Protein AF-A0A5M8S9K4-F1 (afdb_monomer)

pLDDT: mean 87.61, std 13.0, range [42.34, 98.75]

Radius of gyration: 18.62 Å; Cα contacts (8 Å, |Δi|>4): 408; chains: 1; bounding box: 46×45×52 Å

Secondary structure (DSSP, 8-state):
---HHHHHHHHHHHHTT--EEEPPP-SS---SEEEE-SS-EEEEEEEEE---TTTT--S-TT-TT--TT-PPTTHHHHHHHHHHHHHHHHHHHTT--EEEEEEESSSTTT--TTTSHHHHHHHHH--EE--B-TTT--BPPPEE-TT---BTTBSTT-SEEEEEEEETTEEEEEEEE-TT-SS---GGGS-TTEEEE------------

Structure (mmCIF, N/CA/C/O backbone):
data_AF-A0A5M8S9K4-F1
#
_entry.id   AF-A0A5M8S9K4-F1
#
loop_
_atom_site.group_PDB
_atom_site.id
_atom_site.type_symbol
_atom_site.label_atom_id
_atom_site.label_alt_id
_atom_site.label_comp_id
_atom_site.label_asym_id
_atom_site.label_entity_id
_atom_site.label_seq_id
_atom_site.pdbx_PDB_ins_code
_atom_site.Cartn_x
_atom_site.Cartn_y
_atom_site.Cartn_z
_atom_site.occupancy
_atom_site.B_iso_or_equiv
_atom_site.auth_seq_id
_atom_site.auth_comp_id
_atom_site.auth_asym_id
_atom_site.auth_atom_id
_atom_site.pdbx_PDB_model_num
ATOM 1 N N . MET A 1 1 ? -3.367 16.467 14.369 1.00 70.56 1 MET A N 1
ATOM 2 C CA . MET A 1 1 ? -3.915 16.947 13.083 1.00 70.56 1 MET A CA 1
ATOM 3 C C . MET A 1 1 ? -3.730 15.805 12.108 1.00 70.56 1 MET A C 1
ATOM 5 O O . MET A 1 1 ? -2.614 15.308 12.053 1.00 70.56 1 MET A O 1
ATOM 9 N N . ASN A 1 2 ? -4.797 15.345 11.453 1.00 85.19 2 ASN A N 1
ATOM 10 C CA . ASN A 1 2 ? -4.702 14.242 10.497 1.00 85.19 2 ASN A CA 1
ATOM 11 C C . ASN A 1 2 ? -4.018 14.726 9.207 1.00 85.19 2 ASN A C 1
ATOM 13 O O . ASN A 1 2 ? -4.161 15.888 8.816 1.00 85.19 2 ASN A O 1
ATOM 17 N N . THR A 1 3 ? -3.252 13.845 8.574 1.00 93.19 3 THR A N 1
ATOM 18 C CA . THR A 1 3 ? -2.728 14.029 7.216 1.00 93.19 3 THR A CA 1
ATOM 19 C C . THR A 1 3 ? -3.865 13.966 6.192 1.00 93.19 3 THR A C 1
ATOM 21 O O . THR A 1 3 ? -4.982 13.546 6.506 1.00 93.19 3 THR A O 1
ATOM 24 N N . LYS A 1 4 ? -3.603 14.370 4.942 1.00 93.12 4 LYS A N 1
ATOM 25 C CA . LYS A 1 4 ? -4.625 14.342 3.885 1.00 93.12 4 LYS A CA 1
ATOM 26 C C . LYS A 1 4 ? -5.081 12.908 3.606 1.00 93.12 4 LYS A C 1
ATOM 28 O O . LYS A 1 4 ? -6.272 12.667 3.443 1.00 93.12 4 LYS A O 1
ATOM 33 N N . SER A 1 5 ? -4.144 11.965 3.576 1.00 95.19 5 SER A N 1
ATOM 34 C CA . SER A 1 5 ? -4.422 10.543 3.376 1.00 95.19 5 SER A CA 1
ATOM 35 C C . SER A 1 5 ? -5.271 9.946 4.493 1.00 95.19 5 SER A C 1
ATOM 37 O O . SER A 1 5 ? -6.201 9.203 4.199 1.00 95.19 5 SER A O 1
ATOM 39 N N . GLU A 1 6 ? -5.002 10.313 5.748 1.00 97.31 6 GLU A N 1
ATOM 40 C CA . GLU A 1 6 ? -5.815 9.913 6.899 1.00 97.31 6 GLU A CA 1
ATOM 41 C C . GLU A 1 6 ? -7.249 10.418 6.757 1.00 97.31 6 GLU A C 1
ATOM 43 O O . GLU A 1 6 ? -8.171 9.609 6.780 1.00 97.31 6 GLU A O 1
ATOM 48 N N . SER A 1 7 ? -7.448 11.717 6.510 1.00 96.50 7 SER A N 1
ATOM 49 C CA . SER A 1 7 ? -8.794 12.275 6.326 1.00 96.50 7 SER A CA 1
ATOM 50 C C . SER A 1 7 ? -9.542 11.637 5.153 1.00 96.50 7 SER A C 1
ATOM 52 O O . SER A 1 7 ? -10.686 11.227 5.311 1.00 96.50 7 SER A O 1
ATOM 54 N N . LEU A 1 8 ? -8.891 11.470 3.996 1.00 96.38 8 LEU A N 1
ATOM 55 C CA . LEU A 1 8 ? -9.509 10.824 2.832 1.00 96.38 8 LEU A CA 1
ATOM 56 C C . LEU A 1 8 ? -9.907 9.372 3.105 1.00 96.38 8 LEU A C 1
ATOM 58 O O . LEU A 1 8 ? -10.926 8.901 2.598 1.00 96.38 8 LEU A O 1
ATOM 62 N N . PHE A 1 9 ? -9.095 8.644 3.869 1.00 98.00 9 PHE A N 1
ATOM 63 C CA . PHE A 1 9 ? -9.395 7.262 4.209 1.00 98.00 9 PHE A CA 1
ATOM 64 C C . PHE A 1 9 ? -10.522 7.163 5.237 1.00 98.00 9 PHE A C 1
ATOM 66 O O . PHE A 1 9 ? -11.415 6.339 5.060 1.00 98.00 9 PHE A O 1
ATOM 73 N N . GLU A 1 10 ? -10.530 8.019 6.260 1.00 98.12 10 GLU A N 1
ATOM 74 C CA . GLU A 1 10 ? -11.633 8.125 7.223 1.00 98.12 10 GLU A CA 1
ATOM 75 C C . GLU A 1 10 ? -12.959 8.432 6.509 1.00 98.12 10 GLU A C 1
ATOM 77 O O . GLU A 1 10 ? -13.950 7.736 6.736 1.00 98.12 10 GLU A O 1
ATOM 82 N N . ASP A 1 11 ? -12.961 9.395 5.581 1.00 97.44 11 ASP A N 1
ATOM 83 C CA . ASP A 1 11 ? -14.135 9.752 4.777 1.00 97.44 11 ASP A CA 1
ATOM 84 C C . ASP A 1 11 ? -14.603 8.584 3.897 1.00 97.44 11 ASP A C 1
ATOM 86 O O . ASP A 1 11 ? -15.799 8.292 3.831 1.00 97.44 11 ASP A O 1
ATOM 90 N N . PHE A 1 12 ? -13.671 7.870 3.257 1.00 97.94 12 PHE A N 1
ATOM 91 C CA . PHE A 1 12 ? -13.974 6.666 2.479 1.00 97.94 12 PHE A CA 1
ATOM 92 C C . PHE A 1 12 ? -14.630 5.584 3.346 1.00 97.94 12 PHE A C 1
ATOM 94 O O . PHE A 1 12 ? -15.668 5.031 2.979 1.00 97.94 12 PHE A O 1
ATOM 101 N N . LEU A 1 13 ? -14.060 5.286 4.514 1.00 98.00 13 LEU A N 1
ATOM 102 C CA . LEU A 1 13 ? -14.602 4.279 5.425 1.00 98.00 13 LEU A CA 1
ATOM 103 C C . LEU A 1 13 ? -15.992 4.679 5.937 1.00 98.00 13 LEU A C 1
ATOM 105 O O . LEU A 1 13 ? -16.909 3.855 5.923 1.00 98.00 13 LEU A O 1
ATOM 109 N N . ALA A 1 14 ? -16.169 5.946 6.322 1.00 97.44 14 ALA A N 1
ATOM 110 C CA . ALA A 1 14 ? -17.442 6.485 6.786 1.00 97.44 14 ALA A CA 1
ATOM 111 C C . ALA A 1 14 ? -18.523 6.426 5.695 1.00 97.44 14 ALA A C 1
ATOM 113 O O . ALA A 1 14 ? -19.625 5.940 5.951 1.00 97.44 14 ALA A O 1
ATOM 114 N N . ALA A 1 15 ? -18.201 6.831 4.462 1.00 96.94 15 ALA A N 1
ATOM 115 C CA . ALA A 1 15 ? -19.118 6.777 3.321 1.00 96.94 15 ALA A CA 1
ATOM 116 C C . ALA A 1 15 ? -19.588 5.348 2.994 1.00 96.94 15 ALA A C 1
ATOM 118 O O . ALA A 1 15 ? -20.684 5.152 2.465 1.00 96.94 15 ALA A O 1
ATOM 119 N N . HIS A 1 16 ? -18.782 4.342 3.338 1.00 96.44 16 HIS A N 1
ATOM 120 C CA . HIS A 1 16 ? -19.093 2.927 3.147 1.00 96.44 16 HIS A CA 1
ATOM 121 C C . HIS A 1 16 ? -19.576 2.211 4.419 1.00 96.44 16 HIS A C 1
ATOM 123 O O . HIS A 1 16 ? -19.764 0.995 4.390 1.00 96.44 16 HIS A O 1
ATOM 129 N N . ASN A 1 17 ? -19.848 2.946 5.505 1.00 96.44 17 ASN A N 1
ATOM 130 C CA . ASN A 1 17 ? -20.303 2.417 6.797 1.00 96.44 17 ASN A CA 1
ATOM 131 C C . ASN A 1 17 ? -19.374 1.337 7.380 1.00 96.44 17 ASN A C 1
ATOM 133 O O . ASN A 1 17 ? -19.838 0.361 7.971 1.00 96.44 17 ASN A O 1
ATOM 137 N N . LEU A 1 18 ? -18.064 1.495 7.196 1.00 96.88 18 LEU A N 1
ATOM 138 C CA . LEU A 1 18 ? -17.063 0.592 7.750 1.00 96.88 18 LEU A CA 1
ATOM 139 C C . LEU A 1 18 ? -16.614 1.106 9.121 1.00 96.88 18 LEU A C 1
ATOM 141 O O . LEU A 1 18 ? -16.065 2.204 9.187 1.00 96.88 18 LEU A O 1
ATOM 145 N N . PRO A 1 19 ? -16.824 0.352 10.216 1.00 97.62 19 PRO A N 1
ATOM 146 C CA . PRO A 1 19 ? -16.341 0.757 11.529 1.00 97.62 19 PRO A CA 1
ATOM 147 C C . PRO A 1 19 ? -14.813 0.776 11.563 1.00 97.62 19 PRO A C 1
ATOM 149 O O . PRO A 1 19 ? -14.159 -0.166 11.108 1.00 97.62 19 PRO A O 1
ATOM 152 N N . PHE A 1 20 ? -14.245 1.832 12.136 1.00 97.94 20 PHE A N 1
ATOM 153 C CA . PHE A 1 20 ? -12.806 1.957 12.307 1.00 97.94 20 PHE A CA 1
ATOM 154 C C . PHE A 1 20 ? -12.450 2.662 13.610 1.00 97.94 20 PHE A C 1
ATOM 156 O O . PHE A 1 20 ? -13.218 3.464 14.140 1.00 97.94 20 PHE A O 1
ATOM 163 N N . GLU A 1 21 ? -11.256 2.367 14.106 1.00 97.38 21 GLU A N 1
ATOM 164 C CA . GLU A 1 21 ? -10.636 3.042 15.238 1.00 97.38 21 GLU A CA 1
ATOM 165 C C . GLU A 1 21 ? -9.215 3.473 14.870 1.00 97.38 21 GLU A C 1
ATOM 167 O O . GLU A 1 21 ? -8.478 2.740 14.203 1.00 97.38 21 GLU A O 1
ATOM 172 N N . LYS A 1 22 ? -8.825 4.672 15.311 1.00 96.81 22 LYS A N 1
ATOM 173 C CA . LYS A 1 22 ? -7.429 5.108 15.255 1.00 96.81 22 LYS A CA 1
ATOM 174 C C . LYS A 1 22 ? -6.656 4.373 16.344 1.00 96.81 22 LYS A C 1
ATOM 176 O O . LYS A 1 22 ? -7.072 4.361 17.503 1.00 96.81 22 LYS A O 1
ATOM 181 N N . ILE A 1 23 ? -5.547 3.744 15.984 1.00 95.69 23 ILE A N 1
ATOM 182 C CA . ILE A 1 23 ? -4.703 3.030 16.940 1.00 95.69 23 ILE A CA 1
ATOM 183 C C . ILE A 1 23 ? -3.862 4.068 17.682 1.00 95.69 23 ILE A C 1
ATOM 185 O O . ILE A 1 23 ? -3.185 4.892 17.072 1.00 95.69 23 ILE A O 1
ATOM 189 N N . CYS A 1 24 ? -3.908 4.034 19.014 1.00 89.88 24 CYS A N 1
ATOM 190 C CA . CYS A 1 24 ? -3.160 4.979 19.833 1.00 89.88 24 CYS A CA 1
ATOM 191 C C . CYS A 1 24 ? -1.652 4.867 19.585 1.00 89.88 24 CYS A C 1
ATOM 193 O O . CYS A 1 24 ? -1.077 3.774 19.630 1.00 89.88 24 CYS A O 1
ATOM 195 N N . GLU A 1 25 ? -1.018 6.021 19.394 1.00 85.94 25 GLU A N 1
ATOM 196 C CA . GLU A 1 25 ? 0.433 6.130 19.344 1.00 85.94 25 GLU A CA 1
ATOM 197 C C . GLU A 1 25 ? 1.060 5.704 20.679 1.00 85.94 25 GLU A C 1
ATOM 199 O O . GLU A 1 25 ? 0.490 5.878 21.758 1.00 85.94 25 GLU A O 1
ATOM 204 N N . ASP A 1 26 ? 2.255 5.128 20.598 1.00 87.44 26 ASP A N 1
ATOM 205 C CA . ASP A 1 26 ? 3.007 4.617 21.739 1.00 87.44 26 ASP A CA 1
ATOM 206 C C . ASP A 1 26 ? 4.512 4.774 21.454 1.00 87.44 26 ASP A C 1
ATOM 208 O O . ASP A 1 26 ? 4.941 5.081 20.343 1.00 87.44 26 ASP A O 1
ATOM 212 N N . SER A 1 27 ? 5.336 4.497 22.455 1.00 87.31 27 SER A N 1
ATOM 213 C CA . SER A 1 27 ? 6.798 4.405 22.411 1.00 87.31 27 SER A CA 1
ATOM 214 C C . SER A 1 27 ? 7.364 3.479 21.324 1.00 87.31 27 SER A C 1
ATOM 216 O O . SER A 1 27 ? 8.555 3.539 21.013 1.00 87.31 27 SER A O 1
ATOM 218 N N . THR A 1 28 ? 6.540 2.609 20.738 1.00 90.12 28 THR A N 1
ATOM 219 C CA . THR A 1 28 ? 6.933 1.709 19.650 1.00 90.12 28 THR A CA 1
ATOM 220 C C . THR A 1 28 ? 6.070 1.966 18.417 1.00 90.12 28 THR A C 1
ATOM 222 O O . THR A 1 28 ? 4.897 2.284 18.581 1.00 90.12 28 THR A O 1
ATOM 225 N N . PRO A 1 29 ? 6.599 1.791 17.187 1.00 93.44 29 PRO A N 1
ATOM 226 C CA . PRO A 1 29 ? 5.852 2.094 15.967 1.00 93.44 29 PRO A CA 1
ATOM 227 C C . PRO A 1 29 ? 4.493 1.385 15.925 1.00 93.44 29 PRO A C 1
ATOM 229 O O . PRO A 1 29 ? 4.408 0.175 16.176 1.00 93.44 29 PRO A O 1
ATOM 232 N N . ARG A 1 30 ? 3.440 2.146 15.624 1.00 95.50 30 ARG A N 1
ATOM 233 C CA . ARG A 1 30 ? 2.060 1.672 15.509 1.00 95.50 30 ARG A CA 1
ATOM 234 C C . ARG A 1 30 ? 1.499 2.033 14.135 1.00 95.50 30 ARG A C 1
ATOM 236 O O . ARG A 1 30 ? 1.896 3.067 13.610 1.00 95.50 30 ARG A O 1
ATOM 243 N N . PRO A 1 31 ? 0.645 1.167 13.568 1.00 96.94 31 PRO A N 1
ATOM 244 C CA . PRO A 1 31 ? -0.157 1.512 12.412 1.00 96.94 31 PRO A CA 1
ATOM 245 C C . PRO A 1 31 ? -1.224 2.542 12.770 1.00 96.94 31 PRO A C 1
ATOM 247 O O . PRO A 1 31 ? -1.544 2.686 13.945 1.00 96.94 31 PRO A O 1
ATOM 250 N N . ASP A 1 32 ? -1.785 3.215 11.771 1.00 97.75 32 ASP A N 1
ATOM 251 C CA . ASP A 1 32 ? -2.711 4.327 11.996 1.00 97.75 32 ASP A CA 1
ATOM 252 C C . ASP A 1 32 ? -4.124 3.859 12.379 1.00 97.75 32 ASP A C 1
ATOM 254 O O . ASP A 1 32 ? -4.719 4.392 13.315 1.00 97.75 32 ASP A O 1
ATOM 258 N N . TYR A 1 33 ? -4.667 2.835 11.707 1.00 98.31 33 TYR A N 1
ATOM 259 C CA . TYR A 1 33 ? -6.065 2.422 11.897 1.00 98.31 33 TYR A CA 1
ATOM 260 C C . TYR A 1 33 ? -6.253 0.917 12.026 1.00 98.31 33 TYR A C 1
ATOM 262 O O . TYR A 1 33 ? -5.553 0.114 11.406 1.00 98.31 33 TYR A O 1
ATOM 270 N N . ARG A 1 34 ? -7.291 0.538 12.769 1.00 98.06 34 ARG A N 1
ATOM 271 C CA . ARG A 1 34 ? -7.935 -0.773 12.695 1.00 98.06 34 ARG A CA 1
ATOM 272 C C . ARG A 1 34 ? -9.330 -0.589 12.108 1.00 98.06 34 ARG A C 1
ATOM 274 O O . ARG A 1 34 ? -10.093 0.249 12.572 1.00 98.06 34 ARG A O 1
ATOM 281 N N . VAL A 1 35 ? -9.658 -1.386 11.099 1.00 98.00 35 VAL A N 1
ATOM 282 C CA . VAL A 1 35 ? -10.958 -1.396 10.423 1.00 98.00 35 VAL A CA 1
ATOM 283 C C . VAL A 1 35 ? -11.617 -2.746 10.659 1.00 98.00 35 VAL A C 1
ATOM 285 O O . VAL A 1 35 ? -11.026 -3.795 10.379 1.00 98.00 35 VAL A O 1
ATOM 288 N N . SER A 1 36 ? -12.846 -2.723 11.157 1.00 96.19 36 SER A N 1
ATOM 289 C CA . SER A 1 36 ? -13.642 -3.921 11.390 1.00 96.19 36 SER A CA 1
ATOM 290 C C . SER A 1 36 ? -14.465 -4.249 10.147 1.00 96.19 36 SER A C 1
ATOM 292 O O . SER A 1 36 ? -15.190 -3.417 9.607 1.00 96.19 36 SER A O 1
ATOM 294 N N . LEU A 1 37 ? -14.364 -5.495 9.703 1.00 91.38 37 LEU A N 1
ATOM 295 C CA . LEU A 1 37 ? -15.238 -6.112 8.712 1.00 91.38 37 LEU A CA 1
ATOM 296 C C . LEU A 1 37 ? -16.224 -7.039 9.439 1.00 91.38 37 LEU A C 1
ATOM 298 O O . LEU A 1 37 ? -16.050 -7.336 10.619 1.00 91.38 37 LEU A O 1
ATOM 302 N N . SER A 1 38 ? -17.249 -7.543 8.748 1.00 81.88 38 SER A N 1
ATOM 303 C CA . SER A 1 38 ? -18.325 -8.335 9.376 1.00 81.88 38 SER A CA 1
ATOM 304 C C . SER A 1 38 ? -17.846 -9.552 10.186 1.00 81.88 38 SER A C 1
ATOM 306 O O . SER A 1 38 ? -18.520 -9.953 11.130 1.00 81.88 38 SER A O 1
ATOM 308 N N . SER A 1 39 ? -16.703 -10.144 9.830 1.00 83.94 39 SER A N 1
ATOM 309 C CA . SER A 1 39 ? -16.152 -11.344 10.484 1.00 83.94 39 SER A CA 1
ATOM 310 C C . SER A 1 39 ? -14.629 -11.328 10.640 1.00 83.94 39 SER A C 1
ATOM 312 O O . SER A 1 39 ? -14.027 -12.357 10.947 1.00 83.94 39 SER A O 1
ATOM 314 N N . SER A 1 40 ? -13.985 -10.185 10.409 1.00 92.12 40 SER A N 1
ATOM 315 C CA . SER A 1 40 ? -12.530 -10.049 10.504 1.00 92.12 40 SER A CA 1
ATOM 316 C C . SER A 1 40 ? -12.132 -8.600 10.733 1.00 92.12 40 SER A C 1
ATOM 318 O O . SER A 1 40 ? -12.946 -7.696 10.595 1.00 92.12 40 SER A O 1
ATOM 320 N N . GLU A 1 41 ? -10.855 -8.363 10.990 1.00 96.19 41 GLU A N 1
ATOM 321 C CA . GLU A 1 41 ? -10.294 -7.019 11.103 1.00 96.19 41 GLU A CA 1
ATOM 322 C C . GLU A 1 41 ? -9.134 -6.860 10.127 1.00 96.19 41 GLU A C 1
ATOM 324 O O . GLU A 1 41 ? -8.482 -7.839 9.756 1.00 96.19 41 GLU A O 1
ATOM 329 N N . ILE A 1 42 ? -8.876 -5.624 9.712 1.00 97.94 42 ILE A N 1
ATOM 330 C CA . ILE A 1 42 ? -7.696 -5.259 8.933 1.00 97.94 42 ILE A CA 1
ATOM 331 C C . ILE A 1 42 ? -7.066 -4.029 9.573 1.00 97.94 42 ILE A C 1
ATOM 333 O O . ILE A 1 42 ? -7.746 -3.062 9.907 1.00 97.94 42 ILE A O 1
ATOM 337 N N . ILE A 1 43 ? -5.751 -4.066 9.732 1.00 98.19 43 ILE A N 1
ATOM 338 C CA . ILE A 1 43 ? -4.952 -2.941 10.199 1.00 98.19 43 ILE A CA 1
ATOM 339 C C . ILE A 1 43 ? -4.376 -2.201 8.994 1.00 98.19 43 ILE A C 1
ATOM 341 O O . ILE A 1 43 ? -3.866 -2.826 8.063 1.00 98.19 43 ILE A O 1
ATOM 345 N N . PHE A 1 44 ? -4.421 -0.875 9.029 1.00 98.56 44 PHE A N 1
ATOM 346 C CA . PHE A 1 44 ? -3.951 -0.001 7.965 1.00 98.56 44 PHE A CA 1
ATOM 347 C C . PHE A 1 44 ? -2.878 0.962 8.477 1.00 98.56 44 PHE A C 1
ATOM 349 O O . PHE A 1 44 ? -3.067 1.644 9.479 1.00 98.56 44 PHE A O 1
ATOM 356 N N . GLU A 1 45 ? -1.759 1.016 7.761 1.00 98.50 45 GLU A N 1
ATOM 357 C CA . GLU A 1 45 ? -0.745 2.073 7.852 1.00 98.50 45 GLU A CA 1
ATOM 358 C C . GLU A 1 45 ? -0.865 2.949 6.608 1.00 98.50 45 GLU A C 1
ATOM 360 O O . GLU A 1 45 ? -0.866 2.423 5.492 1.00 98.5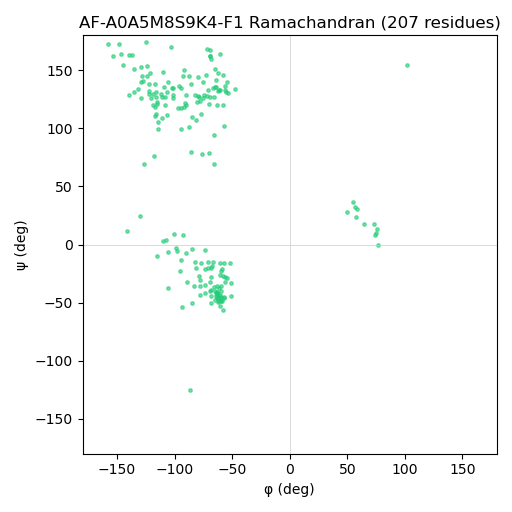0 45 GLU A O 1
ATOM 365 N N . LEU A 1 46 ? -0.909 4.265 6.773 1.00 98.12 46 LEU A N 1
ATOM 366 C CA . LEU A 1 46 ? -0.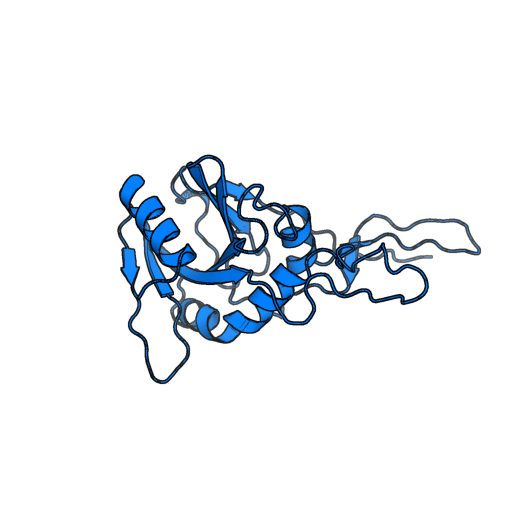999 5.224 5.686 1.00 98.12 46 LEU A CA 1
ATOM 367 C C . LEU A 1 46 ? 0.344 5.922 5.467 1.00 98.12 46 LEU A C 1
ATOM 369 O O . LEU A 1 46 ? 1.100 6.276 6.383 1.00 98.12 46 LEU A O 1
ATOM 373 N N . LYS A 1 47 ? 0.678 6.115 4.193 1.00 96.31 47 LYS A N 1
ATOM 374 C CA . LYS A 1 47 ? 1.856 6.865 3.764 1.00 96.31 47 LYS A CA 1
ATOM 375 C C . LYS A 1 47 ? 1.520 7.733 2.566 1.00 96.31 47 LYS A C 1
ATOM 377 O O . LYS A 1 47 ? 1.072 7.248 1.535 1.00 96.31 47 LYS A O 1
ATOM 382 N N . GLU A 1 48 ? 1.846 9.009 2.658 1.00 94.31 48 GLU A N 1
ATOM 383 C CA . GLU A 1 48 ? 1.754 9.920 1.520 1.00 94.31 48 GLU A CA 1
ATOM 384 C C . GLU A 1 48 ? 3.043 9.884 0.709 1.00 94.31 48 GLU A C 1
ATOM 386 O O . GLU A 1 48 ? 4.127 9.749 1.276 1.00 94.31 48 GLU A O 1
ATOM 391 N N . LEU A 1 49 ? 2.959 10.023 -0.609 1.00 90.38 49 LEU A N 1
ATOM 392 C CA . LEU A 1 49 ? 4.077 10.494 -1.411 1.00 90.38 49 LEU A CA 1
ATOM 393 C C . LEU A 1 49 ? 4.092 12.014 -1.346 1.00 90.38 49 LEU A C 1
ATOM 395 O O . LEU A 1 49 ? 3.081 12.645 -1.620 1.00 90.38 49 LEU A O 1
ATOM 399 N N . SER A 1 50 ? 5.240 12.579 -1.008 1.00 83.25 50 SER A N 1
ATOM 400 C CA . SER A 1 50 ? 5.487 14.016 -0.965 1.00 83.25 50 SER A CA 1
ATOM 401 C C . SER A 1 50 ? 6.752 14.312 -1.754 1.00 83.25 50 SER A C 1
ATOM 403 O O . SER A 1 50 ? 7.627 13.441 -1.849 1.00 83.25 50 SER A O 1
ATOM 405 N N . GLU A 1 51 ? 6.853 15.523 -2.298 1.00 76.19 51 GLU A N 1
ATOM 406 C CA . GLU A 1 51 ? 8.093 15.982 -2.916 1.00 76.19 51 GLU A CA 1
ATOM 407 C C . GLU A 1 51 ? 9.245 15.844 -1.911 1.00 76.19 51 GLU A C 1
ATOM 409 O O . GLU A 1 51 ? 9.080 16.064 -0.706 1.00 76.19 51 GLU A O 1
ATOM 414 N N . ASP A 1 52 ? 10.398 15.408 -2.407 1.00 69.06 52 ASP A N 1
ATOM 415 C CA . ASP A 1 52 ? 11.646 15.365 -1.657 1.00 69.06 52 ASP A CA 1
ATOM 416 C C . ASP A 1 52 ? 12.723 16.137 -2.427 1.00 69.06 52 ASP A C 1
ATOM 418 O O . ASP A 1 52 ? 12.505 16.578 -3.556 1.00 69.06 52 ASP A O 1
ATOM 422 N N . GLU A 1 53 ? 13.901 16.294 -1.825 1.00 61.47 53 GLU A N 1
ATOM 423 C CA . GLU A 1 53 ? 15.030 17.027 -2.416 1.00 61.47 53 GLU A CA 1
ATOM 424 C C . GLU A 1 53 ? 15.473 16.479 -3.787 1.00 61.47 53 GLU A C 1
ATOM 426 O O . GLU A 1 53 ? 16.176 17.161 -4.528 1.00 61.47 53 GLU A O 1
ATOM 431 N N . ASN A 1 54 ? 15.061 15.258 -4.146 1.00 61.25 54 ASN A N 1
ATOM 432 C CA . ASN A 1 54 ? 15.392 14.611 -5.412 1.00 61.25 54 ASN A CA 1
ATOM 433 C C . ASN A 1 54 ? 14.276 14.731 -6.463 1.00 61.25 54 ASN A C 1
ATOM 435 O O . ASN A 1 54 ? 14.454 14.272 -7.597 1.00 61.25 54 ASN A O 1
ATOM 439 N N . PHE A 1 55 ? 13.128 15.324 -6.125 1.00 64.56 55 PHE A N 1
ATOM 440 C CA . PHE A 1 55 ? 12.012 15.473 -7.049 1.00 64.56 55 PHE A CA 1
ATOM 441 C C . PHE A 1 55 ? 12.337 16.498 -8.146 1.00 64.56 55 PHE A C 1
ATOM 443 O O . PHE A 1 55 ? 12.659 17.653 -7.882 1.00 64.56 55 PHE A O 1
ATOM 450 N N . GLY A 1 56 ? 12.288 16.064 -9.410 1.00 62.53 56 GLY A N 1
ATOM 451 C CA . GLY A 1 56 ? 12.580 16.925 -10.561 1.00 62.53 56 GLY A CA 1
ATOM 452 C C . GLY A 1 56 ? 14.064 17.256 -10.778 1.00 62.53 56 GLY A C 1
ATOM 453 O O . GLY A 1 56 ? 14.370 18.073 -11.650 1.00 62.53 56 GLY A O 1
ATOM 454 N N . VAL A 1 57 ? 14.985 16.621 -10.042 1.00 61.69 57 VAL A N 1
ATOM 455 C CA . VAL A 1 57 ? 16.436 16.833 -10.188 1.00 61.69 57 VAL A CA 1
ATOM 456 C C . VAL A 1 57 ? 16.928 16.321 -11.539 1.00 61.69 57 VAL A C 1
ATOM 458 O O . VAL A 1 57 ? 16.598 15.220 -11.964 1.00 61.69 57 VAL A O 1
ATOM 461 N N . VAL A 1 58 ? 17.747 17.101 -12.235 1.00 58.72 58 VAL A N 1
ATOM 462 C CA . VAL A 1 58 ? 18.419 16.667 -13.466 1.00 58.72 58 VAL A CA 1
ATOM 463 C C . VAL A 1 58 ? 19.591 15.762 -13.078 1.00 58.72 58 VAL A C 1
ATOM 465 O O . VAL A 1 58 ? 20.553 16.226 -12.472 1.00 58.72 58 VAL A O 1
ATOM 468 N N . LYS A 1 59 ? 19.517 14.468 -13.412 1.00 62.41 59 LYS A N 1
ATOM 469 C CA . LYS A 1 59 ? 20.618 13.521 -13.146 1.00 62.41 59 LYS A CA 1
ATOM 470 C C . LYS A 1 59 ? 21.767 13.648 -14.143 1.00 62.41 59 LYS A C 1
ATOM 472 O O . LYS A 1 59 ? 22.906 13.393 -13.771 1.00 62.41 59 LYS A O 1
ATOM 477 N N . ASP A 1 60 ? 21.467 14.032 -15.382 1.00 66.69 60 ASP A N 1
ATOM 478 C CA . ASP A 1 60 ? 22.463 14.233 -16.431 1.00 66.69 60 ASP A CA 1
ATOM 479 C C . ASP A 1 60 ? 22.520 15.717 -16.834 1.00 66.69 60 ASP A C 1
ATOM 481 O O . ASP A 1 60 ? 21.618 16.198 -17.527 1.00 66.69 60 ASP A O 1
ATOM 485 N N . PRO A 1 61 ? 23.566 16.459 -16.423 1.00 69.31 61 PRO A N 1
ATOM 486 C CA . PRO A 1 61 ? 23.736 17.867 -16.775 1.00 69.31 61 PRO A CA 1
ATOM 487 C C . PRO A 1 61 ? 23.797 18.131 -18.286 1.00 69.31 61 PRO A C 1
ATOM 489 O O . PRO A 1 61 ? 23.540 19.260 -18.701 1.00 69.31 61 PRO A O 1
ATOM 492 N N . ALA A 1 62 ? 24.122 17.125 -19.111 1.00 75.31 62 ALA A N 1
ATOM 493 C CA . ALA A 1 62 ? 24.124 17.245 -20.569 1.00 75.31 62 ALA A CA 1
ATOM 494 C C . ALA A 1 62 ? 22.704 17.341 -21.155 1.00 75.31 62 ALA A C 1
ATOM 496 O O . ALA A 1 62 ? 22.524 17.860 -22.258 1.00 75.31 62 ALA A O 1
ATOM 497 N N . TYR A 1 63 ? 21.688 16.911 -20.401 1.00 64.56 63 TYR A N 1
ATOM 498 C CA . TYR A 1 63 ? 20.283 16.985 -20.788 1.00 64.56 63 TYR A CA 1
ATOM 499 C C . TYR A 1 63 ? 19.453 17.696 -19.706 1.00 64.56 63 TYR A C 1
ATOM 501 O O . TYR A 1 63 ? 18.592 17.085 -19.075 1.00 64.56 63 TYR A O 1
ATOM 509 N N . PRO A 1 64 ? 19.638 19.016 -19.505 1.00 62.31 64 PRO A N 1
ATOM 510 C CA . PRO A 1 64 ? 18.997 19.774 -18.422 1.00 62.31 64 PRO A CA 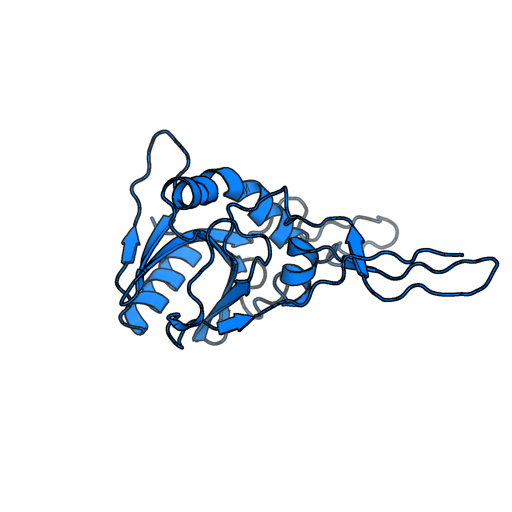1
ATOM 511 C C . PRO A 1 64 ? 17.472 19.901 -18.552 1.00 62.31 64 PRO A C 1
ATOM 513 O O . PRO A 1 64 ? 16.783 20.253 -17.598 1.00 62.31 64 PRO A O 1
ATOM 516 N N . HIS A 1 65 ? 16.932 19.603 -19.733 1.00 61.06 65 HIS A N 1
ATOM 517 C CA . HIS A 1 65 ? 15.497 19.501 -19.989 1.00 61.06 65 HIS A CA 1
ATOM 518 C C . HIS A 1 65 ? 14.925 18.136 -19.570 1.00 61.06 65 HIS A C 1
ATOM 520 O O . HIS A 1 65 ? 13.726 18.026 -19.315 1.00 61.06 65 HIS A O 1
ATOM 526 N N . ILE A 1 66 ? 15.772 17.110 -19.442 1.00 56.03 66 ILE A N 1
ATOM 527 C CA . ILE A 1 66 ? 15.420 15.813 -18.868 1.00 56.03 66 ILE A CA 1
ATOM 528 C C . ILE A 1 66 ? 15.598 15.925 -17.355 1.00 56.03 66 ILE A C 1
ATOM 530 O O . ILE A 1 66 ? 16.582 15.489 -16.754 1.00 56.03 66 ILE A O 1
ATOM 534 N N . LYS A 1 67 ? 14.603 16.533 -16.709 1.00 53.50 67 LYS A N 1
ATOM 535 C CA . LYS A 1 67 ? 14.412 16.350 -15.267 1.00 53.50 67 LYS A CA 1
ATOM 536 C C . LYS A 1 67 ? 14.266 14.846 -15.023 1.00 53.50 67 LYS A C 1
ATOM 538 O O . LYS A 1 67 ? 13.553 14.196 -15.790 1.00 53.50 67 LYS A O 1
ATOM 543 N N . SER A 1 68 ? 14.908 14.288 -13.991 1.00 51.28 68 SER A N 1
ATOM 544 C CA . SER A 1 68 ? 14.762 12.883 -13.565 1.00 51.28 68 SER A CA 1
ATOM 545 C C . SER A 1 68 ? 13.341 12.637 -13.055 1.00 51.28 68 SER A C 1
ATOM 547 O O . SER A 1 68 ? 13.098 12.434 -11.872 1.00 51.28 68 SER A O 1
ATOM 549 N N . SER A 1 69 ? 12.393 12.664 -13.977 1.00 50.78 69 SER A N 1
ATOM 550 C CA . SER A 1 69 ? 11.060 12.099 -13.869 1.00 50.78 69 SER A CA 1
ATOM 551 C C . SER A 1 69 ? 11.034 10.687 -14.464 1.00 50.78 69 SER A C 1
ATOM 553 O O . SER A 1 69 ? 10.105 9.942 -14.170 1.00 50.78 69 SER A O 1
ATOM 555 N N . SER A 1 70 ? 12.075 10.273 -15.221 1.00 47.06 70 SER A N 1
ATOM 556 C CA . SER A 1 70 ? 12.294 8.876 -15.626 1.00 47.06 70 SER A CA 1
ATOM 557 C C . SER A 1 70 ? 12.689 8.055 -14.396 1.00 47.06 70 SER A C 1
ATOM 559 O O . SER A 1 70 ? 13.862 7.830 -14.084 1.00 47.06 70 SER A O 1
ATOM 561 N N . ARG A 1 71 ? 11.681 7.711 -13.610 1.00 66.56 71 ARG A N 1
ATOM 562 C CA . ARG A 1 71 ? 11.827 7.026 -12.339 1.00 66.56 71 ARG A CA 1
ATOM 563 C C . ARG A 1 71 ? 12.041 5.539 -12.576 1.00 66.56 71 ARG A C 1
ATOM 565 O O . ARG A 1 71 ? 11.441 4.945 -13.469 1.00 66.56 71 ARG A O 1
ATOM 572 N N . THR A 1 72 ? 12.868 4.919 -11.739 1.00 77.69 72 THR A N 1
ATOM 573 C CA . THR A 1 72 ? 12.916 3.459 -11.686 1.00 77.69 72 THR A CA 1
ATOM 574 C C . THR A 1 72 ? 11.550 2.970 -11.219 1.00 77.69 72 THR A C 1
ATOM 576 O O . THR A 1 72 ? 11.109 3.322 -10.123 1.00 77.69 72 THR A O 1
ATOM 579 N N . MET A 1 73 ? 10.877 2.165 -12.040 1.00 85.00 73 MET A N 1
ATOM 580 C CA . MET A 1 73 ? 9.540 1.646 -11.744 1.00 85.00 73 MET A CA 1
ATOM 581 C C . MET A 1 73 ? 9.460 1.083 -10.311 1.00 85.00 73 MET A C 1
ATOM 583 O O . MET A 1 73 ? 10.371 0.403 -9.816 1.00 85.00 73 MET A O 1
ATOM 587 N N . GLY A 1 74 ? 8.399 1.450 -9.599 1.00 89.12 74 GLY A N 1
ATOM 588 C CA . GLY A 1 74 ? 8.137 1.055 -8.219 1.00 89.12 74 GLY A CA 1
ATOM 589 C C . GLY A 1 74 ? 8.952 1.776 -7.140 1.00 89.12 74 GLY A C 1
ATOM 590 O O . GLY A 1 74 ? 8.753 1.491 -5.965 1.00 89.12 74 GLY A O 1
ATOM 591 N N . GLU A 1 75 ? 9.859 2.706 -7.453 1.00 88.94 75 GLU A N 1
ATOM 592 C CA . GLU A 1 75 ? 10.792 3.267 -6.456 1.00 88.94 75 GLU A CA 1
ATOM 593 C C . GLU A 1 75 ? 10.124 3.946 -5.246 1.00 88.94 75 GLU A C 1
ATOM 595 O O . GLU A 1 75 ? 10.471 3.641 -4.106 1.00 88.94 75 GLU A O 1
ATOM 600 N N . HIS A 1 76 ? 9.147 4.833 -5.446 1.00 89.69 76 HIS A N 1
ATOM 601 C CA . HIS A 1 76 ? 8.415 5.465 -4.332 1.00 89.69 76 HIS A CA 1
ATOM 602 C C . HIS A 1 76 ? 7.634 4.428 -3.530 1.00 89.69 76 HIS A C 1
ATOM 604 O O . HIS A 1 76 ? 7.680 4.482 -2.304 1.00 89.69 76 HIS A O 1
ATOM 610 N N . VAL A 1 77 ? 6.975 3.469 -4.191 1.00 94.12 77 VAL A N 1
ATOM 611 C CA . VAL A 1 77 ? 6.251 2.398 -3.493 1.00 94.12 77 VAL A CA 1
ATOM 612 C C . VAL A 1 77 ? 7.226 1.583 -2.637 1.00 94.12 77 VAL A C 1
ATOM 614 O O . VAL A 1 77 ? 6.980 1.395 -1.448 1.00 94.12 77 VAL A O 1
ATOM 617 N N . ARG A 1 78 ? 8.395 1.203 -3.176 1.00 94.56 78 ARG A N 1
ATOM 618 C CA . ARG A 1 78 ? 9.458 0.507 -2.425 1.00 94.56 78 ARG A CA 1
ATOM 619 C C . ARG A 1 78 ? 9.913 1.295 -1.206 1.00 94.56 78 ARG A C 1
ATOM 621 O O . ARG A 1 78 ? 10.015 0.715 -0.128 1.00 94.56 78 ARG A O 1
ATOM 628 N N . ARG A 1 79 ? 10.140 2.606 -1.343 1.00 92.75 79 ARG A N 1
ATOM 629 C CA . ARG A 1 79 ? 10.521 3.470 -0.213 1.00 92.75 79 ARG A CA 1
ATOM 630 C C . ARG A 1 79 ? 9.460 3.460 0.893 1.00 92.75 79 ARG A C 1
ATOM 632 O O . ARG A 1 79 ? 9.828 3.392 2.062 1.00 92.75 79 ARG A O 1
ATOM 639 N N . ARG A 1 80 ? 8.163 3.475 0.554 1.00 95.25 80 ARG A N 1
ATOM 640 C CA . ARG A 1 80 ? 7.079 3.411 1.557 1.00 95.25 80 ARG A CA 1
ATOM 641 C C . ARG A 1 80 ? 6.912 2.023 2.167 1.00 95.25 80 ARG A C 1
ATOM 643 O O . ARG A 1 80 ? 6.663 1.927 3.366 1.00 95.25 80 ARG A O 1
ATOM 650 N N . ILE A 1 81 ? 7.122 0.951 1.402 1.00 97.00 81 ILE A N 1
ATOM 651 C CA . ILE A 1 81 ? 7.206 -0.408 1.964 1.00 97.00 81 ILE A CA 1
ATOM 652 C C . ILE A 1 81 ? 8.369 -0.488 2.961 1.00 97.00 81 ILE A C 1
ATOM 654 O O . ILE A 1 81 ? 8.208 -1.034 4.047 1.00 97.00 81 ILE A O 1
ATOM 658 N N . GL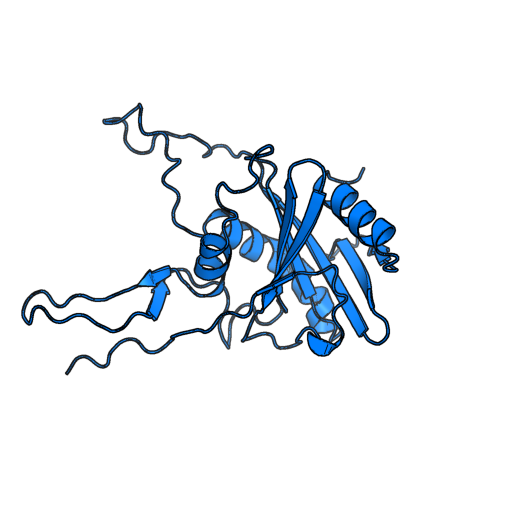U A 1 82 ? 9.534 0.075 2.630 1.00 95.81 82 GLU A N 1
ATOM 659 C CA . GLU A 1 82 ? 10.705 0.055 3.511 1.00 95.81 82 GLU A CA 1
ATOM 660 C C . GLU A 1 82 ? 10.463 0.813 4.823 1.00 95.81 82 GLU A C 1
ATOM 662 O O . GLU A 1 82 ? 10.756 0.286 5.897 1.00 95.81 82 GLU A O 1
ATOM 667 N N . SER A 1 83 ? 9.880 2.012 4.756 1.00 95.00 83 SER A N 1
ATOM 668 C CA . SER A 1 83 ? 9.680 2.865 5.934 1.00 95.00 83 SER A CA 1
ATOM 669 C C . SER A 1 83 ? 8.518 2.450 6.845 1.00 95.00 83 SER A C 1
ATOM 671 O O . SER A 1 83 ? 8.472 2.892 7.989 1.00 95.00 83 SER A O 1
ATOM 673 N N . SER A 1 84 ? 7.604 1.594 6.381 1.00 96.44 84 SER A N 1
ATOM 674 C CA . SER A 1 84 ? 6.412 1.155 7.135 1.00 96.44 84 SER A CA 1
ATOM 675 C C . SER A 1 84 ? 6.561 -0.200 7.831 1.00 96.44 84 SER A C 1
ATOM 677 O O . SER A 1 84 ? 5.675 -0.621 8.576 1.00 96.44 84 SER A O 1
ATOM 679 N N . LYS A 1 85 ? 7.680 -0.909 7.619 1.00 96.50 85 LYS A N 1
ATOM 680 C CA . LYS A 1 85 ? 7.865 -2.290 8.103 1.00 96.50 85 LYS A CA 1
ATOM 681 C C . LYS A 1 85 ? 7.553 -2.464 9.585 1.00 96.50 85 LYS A C 1
ATOM 683 O O . LYS A 1 85 ? 6.922 -3.449 9.960 1.00 96.50 85 LYS A O 1
ATOM 688 N N . LYS A 1 86 ? 8.024 -1.542 10.432 1.00 95.94 86 LYS A N 1
ATOM 689 C CA . LYS A 1 86 ? 7.894 -1.667 11.890 1.00 95.94 86 LYS A CA 1
ATOM 690 C C . LYS A 1 86 ? 6.439 -1.516 12.340 1.00 95.94 86 LYS A C 1
ATOM 692 O O . LYS A 1 86 ? 6.006 -2.289 13.189 1.00 95.94 86 LYS A O 1
ATOM 697 N N . GLN A 1 87 ? 5.692 -0.588 11.743 1.00 96.75 87 GLN A N 1
ATOM 698 C CA . GLN A 1 87 ? 4.261 -0.396 11.986 1.00 96.75 87 GLN A CA 1
ATOM 699 C C . GLN A 1 87 ? 3.462 -1.611 11.514 1.00 96.75 87 GLN A C 1
ATOM 701 O O . GLN A 1 87 ? 2.688 -2.182 12.271 1.00 96.75 87 GLN A O 1
ATOM 706 N N . ILE A 1 88 ? 3.722 -2.096 10.300 1.00 97.19 88 ILE A N 1
ATOM 707 C CA . ILE A 1 88 ? 3.003 -3.239 9.715 1.00 97.19 88 ILE A CA 1
ATOM 708 C C . ILE A 1 88 ? 3.216 -4.534 10.512 1.00 97.19 88 ILE A C 1
ATOM 710 O O . ILE A 1 88 ? 2.287 -5.330 10.682 1.00 97.19 88 ILE A O 1
ATOM 714 N N . GLN A 1 89 ? 4.421 -4.733 11.057 1.00 96.50 89 GLN A N 1
ATOM 715 C CA . GLN A 1 89 ? 4.740 -5.864 11.932 1.00 96.50 89 GLN A CA 1
ATOM 716 C C . GLN A 1 89 ? 3.881 -5.922 13.200 1.00 96.50 89 GLN A C 1
ATOM 718 O O . GLN A 1 89 ? 3.763 -7.005 13.773 1.00 96.50 89 GLN A O 1
ATOM 723 N N . TYR A 1 90 ? 3.292 -4.808 13.645 1.00 95.50 90 TYR A N 1
ATOM 724 C CA . TYR A 1 90 ? 2.374 -4.790 14.782 1.00 95.50 90 TYR A CA 1
ATOM 725 C C . TYR A 1 90 ? 1.179 -5.722 14.545 1.00 95.50 90 TYR A C 1
ATOM 727 O O . TYR A 1 90 ? 0.987 -6.660 15.314 1.00 95.50 90 TYR A O 1
ATOM 735 N N . GLY A 1 91 ? 0.436 -5.536 13.448 1.00 93.62 91 GLY A N 1
ATOM 736 C CA . GLY A 1 91 ? -0.742 -6.363 13.160 1.00 93.62 91 GLY A CA 1
ATOM 737 C C . GLY A 1 91 ? -0.390 -7.827 12.905 1.00 93.62 91 GLY A C 1
ATOM 738 O O . GLY A 1 91 ? -1.011 -8.720 13.478 1.00 93.62 91 GLY A O 1
ATOM 739 N N . ALA A 1 92 ? 0.708 -8.085 12.188 1.00 91.88 92 ALA A N 1
ATOM 740 C CA . ALA A 1 92 ? 1.180 -9.448 11.953 1.00 91.88 92 ALA A CA 1
ATOM 741 C C . ALA A 1 92 ? 1.507 -10.206 13.256 1.00 91.88 92 ALA A C 1
ATOM 743 O O . ALA A 1 92 ? 1.252 -11.405 13.340 1.00 91.88 92 ALA A O 1
ATOM 744 N N . LYS A 1 93 ? 2.041 -9.529 14.286 1.00 95.06 93 LYS A N 1
ATOM 745 C CA . LYS A 1 93 ? 2.287 -10.130 15.613 1.00 95.06 93 LYS A CA 1
ATOM 746 C C . LYS A 1 93 ? 0.996 -10.461 16.361 1.00 95.06 93 LYS A C 1
ATOM 748 O O . LYS A 1 93 ? 0.998 -11.386 17.165 1.00 95.06 93 LYS A O 1
ATOM 753 N N . LEU A 1 94 ? -0.079 -9.726 16.092 1.00 95.00 94 LEU A N 1
ATOM 754 C CA . LEU A 1 94 ? -1.412 -9.982 16.638 1.00 95.00 94 LEU A CA 1
ATOM 755 C C . LEU A 1 94 ? -2.199 -11.022 15.824 1.00 95.00 94 LEU A C 1
ATOM 757 O O . LEU A 1 94 ? -3.307 -11.375 16.208 1.00 95.00 94 LEU A O 1
ATOM 761 N N . GLY A 1 95 ? -1.653 -11.504 14.701 1.00 96.50 95 GLY A N 1
ATOM 762 C CA . GLY A 1 95 ? -2.375 -12.390 13.787 1.00 96.50 95 GLY A CA 1
ATOM 763 C C . GLY A 1 95 ? -3.459 -11.678 12.971 1.00 96.50 95 GLY A C 1
ATOM 764 O O . GLY A 1 95 ? -4.322 -12.345 12.407 1.00 96.50 95 GLY A O 1
ATOM 765 N N . VAL A 1 96 ? -3.415 -10.345 12.888 1.00 97.50 96 VAL A N 1
ATOM 766 C CA . VAL A 1 96 ? -4.371 -9.521 12.136 1.00 97.50 96 VAL A CA 1
ATOM 767 C C . VAL A 1 96 ? -3.741 -9.096 10.803 1.00 97.50 96 VAL A C 1
ATOM 769 O O . VAL A 1 96 ? -2.575 -8.687 10.794 1.00 97.50 96 VAL A O 1
ATOM 772 N N . PRO A 1 97 ? -4.460 -9.193 9.668 1.00 98.06 97 PRO A N 1
ATOM 773 C CA . PRO A 1 97 ? -3.964 -8.711 8.386 1.00 98.06 97 PRO A CA 1
ATOM 774 C C . PRO A 1 97 ? -3.568 -7.229 8.438 1.00 98.06 97 PRO A C 1
ATOM 776 O O . PRO A 1 97 ? -4.339 -6.400 8.916 1.00 98.06 97 PRO A O 1
ATOM 779 N N . SER A 1 98 ? -2.393 -6.896 7.904 1.00 98.19 98 SER A N 1
ATOM 780 C CA . SER A 1 98 ? -1.852 -5.532 7.883 1.00 98.19 98 SER A CA 1
ATOM 781 C C . SER A 1 98 ? -1.642 -5.047 6.452 1.00 98.19 98 SER A C 1
ATOM 783 O O . SER A 1 98 ? -0.979 -5.714 5.652 1.00 98.19 98 SER A O 1
ATOM 785 N N . VAL A 1 99 ? -2.141 -3.860 6.135 1.00 98.56 99 VAL A N 1
ATOM 786 C CA . VAL A 1 99 ? -2.086 -3.252 4.805 1.00 98.56 99 VAL A CA 1
ATOM 787 C C . VAL A 1 99 ? -1.373 -1.907 4.872 1.00 98.56 99 VAL A C 1
ATOM 789 O O . VAL A 1 99 ? -1.683 -1.071 5.714 1.00 98.56 99 VAL A O 1
ATOM 792 N N . LEU A 1 100 ? -0.432 -1.682 3.956 1.00 98.75 100 LEU A N 1
ATOM 793 C CA . LEU A 1 100 ? 0.116 -0.349 3.702 1.00 98.75 100 LEU A CA 1
ATOM 794 C C . LEU A 1 100 ? -0.726 0.335 2.623 1.00 98.75 100 LEU A C 1
ATOM 796 O O . LEU A 1 100 ? -0.753 -0.166 1.502 1.00 98.75 100 LEU A O 1
ATOM 800 N N . LEU A 1 101 ? -1.346 1.475 2.915 1.00 98.38 101 LEU A N 1
ATOM 801 C CA . LEU A 1 101 ? -1.999 2.335 1.928 1.00 98.38 101 LEU A CA 1
ATOM 802 C C . LEU A 1 101 ? -1.117 3.527 1.578 1.00 98.38 101 LEU A C 1
ATOM 804 O O . LEU A 1 101 ? -0.637 4.251 2.447 1.00 98.38 101 LEU A O 1
ATOM 808 N N . ILE A 1 102 ? -0.915 3.729 0.281 1.00 97.94 102 ILE A N 1
ATOM 809 C CA . ILE A 1 102 ? -0.109 4.817 -0.257 1.00 97.94 102 ILE A CA 1
ATOM 810 C C . ILE A 1 102 ? -1.030 5.804 -0.960 1.00 97.94 102 ILE A C 1
ATOM 812 O O . ILE A 1 102 ? -1.783 5.404 -1.843 1.00 97.94 102 ILE A O 1
ATOM 816 N N . TYR A 1 103 ? -0.940 7.076 -0.586 1.00 96.38 103 TYR A N 1
ATOM 817 C CA . TYR A 1 103 ? -1.643 8.188 -1.224 1.00 96.38 103 TYR A CA 1
ATOM 818 C C . TYR A 1 103 ? -0.654 9.064 -1.995 1.00 96.38 103 TYR A C 1
ATOM 820 O O . TYR A 1 103 ? 0.417 9.380 -1.472 1.00 96.38 103 TYR A O 1
ATOM 828 N N . ASN A 1 104 ? -0.977 9.469 -3.224 1.00 92.50 104 ASN A N 1
ATOM 829 C CA . ASN A 1 104 ? -0.068 10.269 -4.040 1.00 92.50 104 ASN A CA 1
ATOM 830 C C . ASN A 1 104 ? -0.361 11.770 -3.905 1.00 92.50 104 ASN A C 1
ATOM 832 O O . ASN A 1 104 ? -1.248 12.305 -4.563 1.00 92.50 104 ASN A O 1
ATOM 836 N N . ASN A 1 105 ? 0.411 12.474 -3.071 1.00 89.88 105 ASN A N 1
ATOM 837 C CA . ASN A 1 105 ? 0.281 13.928 -2.934 1.00 89.88 105 ASN A CA 1
ATOM 838 C C . ASN A 1 105 ? 1.186 14.712 -3.906 1.00 89.88 105 ASN A C 1
ATOM 840 O O . ASN A 1 105 ? 1.070 15.930 -3.983 1.00 89.88 105 ASN A O 1
ATOM 844 N N . ILE A 1 106 ? 2.080 14.032 -4.636 1.00 85.56 106 ILE A N 1
ATOM 845 C CA . ILE A 1 106 ? 2.991 14.643 -5.623 1.00 85.56 106 ILE A CA 1
ATOM 846 C C . ILE A 1 106 ? 2.254 14.943 -6.931 1.00 85.56 106 ILE A C 1
ATOM 848 O O . ILE A 1 106 ? 2.518 15.942 -7.592 1.00 85.56 106 ILE A O 1
ATOM 852 N N . ASP A 1 107 ? 1.315 14.076 -7.298 1.00 82.88 107 ASP A N 1
ATOM 853 C CA . ASP A 1 107 ? 0.468 14.225 -8.475 1.00 82.88 107 ASP A CA 1
ATOM 854 C C . ASP A 1 107 ? -0.996 14.330 -8.031 1.00 82.88 107 ASP A C 1
ATOM 856 O O . ASP A 1 107 ? -1.742 13.356 -8.099 1.00 82.88 107 ASP A O 1
ATOM 860 N N . PRO A 1 108 ? -1.423 15.495 -7.514 1.00 80.94 108 PRO A N 1
ATOM 861 C CA . PRO A 1 108 ? -2.737 15.640 -6.895 1.00 80.94 108 PRO A CA 1
ATOM 862 C C . PRO A 1 108 ? -3.897 15.590 -7.897 1.00 80.94 108 PRO A C 1
ATOM 864 O O . PRO A 1 108 ? -5.042 15.459 -7.474 1.00 80.94 108 PRO A O 1
ATOM 867 N N . VAL A 1 109 ? -3.623 15.736 -9.200 1.00 81.94 109 VAL A N 1
ATOM 868 C CA . VAL A 1 109 ? -4.652 15.750 -10.251 1.00 81.94 109 VAL A CA 1
ATOM 869 C C . VAL A 1 109 ? -4.843 14.357 -10.831 1.00 81.94 109 VAL A C 1
ATOM 871 O O . VAL A 1 109 ? -5.971 13.865 -10.870 1.00 81.94 109 VAL A O 1
ATOM 874 N N . PHE A 1 110 ? -3.760 13.720 -11.284 1.00 83.44 110 PHE A N 1
ATOM 875 C CA . PHE A 1 110 ? -3.852 12.418 -11.934 1.00 83.44 110 PHE A CA 1
ATOM 876 C C . PHE A 1 110 ? -3.603 11.271 -10.968 1.00 83.44 110 PHE A C 1
ATOM 878 O O . PHE A 1 110 ? -4.099 10.191 -11.238 1.00 83.44 110 PHE A O 1
ATOM 885 N N . GLN A 1 111 ? -2.913 11.466 -9.840 1.00 86.31 111 GLN A N 1
ATOM 886 C CA . GLN A 1 111 ? -2.572 10.415 -8.864 1.00 86.31 111 GLN A CA 1
ATOM 887 C C . GLN A 1 111 ? -1.948 9.169 -9.512 1.00 86.31 111 GLN A C 1
ATOM 889 O O . GLN A 1 111 ? -2.134 8.047 -9.032 1.00 86.31 111 GLN A O 1
ATOM 894 N N . ASP A 1 112 ? -1.270 9.338 -10.643 1.00 84.00 112 ASP A N 1
ATOM 895 C CA . ASP A 1 112 ? -0.673 8.252 -11.417 1.00 84.00 112 ASP A CA 1
ATOM 896 C C . ASP A 1 112 ? 0.836 8.248 -11.230 1.00 84.00 112 ASP A C 1
ATOM 898 O O . ASP A 1 112 ? 1.425 7.178 -11.099 1.00 84.00 112 ASP A O 1
ATOM 902 N N . PHE A 1 113 ? 1.470 9.422 -11.143 1.00 85.12 113 PHE A N 1
ATOM 903 C CA . PHE A 1 113 ? 2.926 9.521 -11.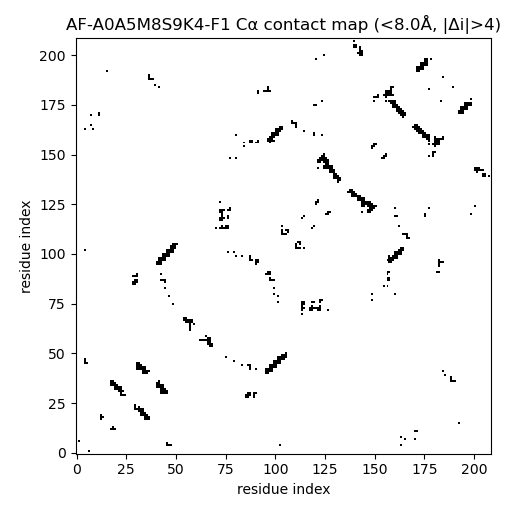148 1.00 85.12 113 PHE A CA 1
ATOM 904 C C . PHE A 1 113 ? 3.583 8.699 -10.027 1.00 85.12 113 PHE A C 1
ATOM 906 O O . PHE A 1 113 ? 3.649 9.097 -8.861 1.00 85.12 113 PHE A O 1
ATOM 913 N N . GLY A 1 114 ? 4.119 7.540 -10.403 1.00 85.19 114 GLY A N 1
ATOM 914 C CA . GLY A 1 114 ? 4.807 6.621 -9.513 1.00 85.19 114 GLY A CA 1
ATOM 915 C C . GLY A 1 114 ? 3.921 5.791 -8.580 1.00 85.19 114 GLY A C 1
ATOM 916 O O . GLY A 1 114 ? 4.457 5.176 -7.645 1.00 85.19 114 GLY A O 1
ATOM 917 N N . THR A 1 115 ? 2.615 5.769 -8.836 1.00 91.75 115 THR A N 1
ATOM 918 C CA . THR A 1 115 ? 1.586 4.957 -8.169 1.00 91.75 115 THR A CA 1
ATOM 919 C C . THR A 1 115 ? 0.701 4.222 -9.182 1.00 91.75 115 THR A C 1
ATOM 921 O O . THR A 1 115 ? -0.425 3.832 -8.867 1.00 91.75 115 THR A O 1
ATOM 924 N N . GLU A 1 116 ? 1.205 3.978 -10.393 1.00 91.94 116 GLU A N 1
ATOM 925 C CA . GLU A 1 116 ? 0.518 3.146 -11.381 1.00 91.94 116 GLU A CA 1
ATOM 926 C C . GLU A 1 116 ? 0.502 1.678 -10.927 1.00 91.94 116 GLU A C 1
ATOM 928 O O . GLU A 1 116 ? 1.336 1.232 -10.135 1.00 91.94 116 GLU A O 1
ATOM 933 N N . ALA A 1 117 ? -0.407 0.861 -11.464 1.00 92.50 117 ALA A N 1
ATOM 934 C CA . ALA A 1 117 ? -0.490 -0.558 -11.092 1.00 92.50 117 ALA A CA 1
ATOM 935 C C . ALA A 1 117 ? 0.830 -1.326 -11.313 1.00 92.50 117 ALA A C 1
ATOM 937 O O . ALA A 1 117 ? 1.177 -2.235 -10.547 1.00 92.50 117 ALA A O 1
ATOM 938 N N . MET A 1 118 ? 1.596 -0.931 -12.333 1.00 90.38 118 MET A N 1
ATOM 939 C CA . MET A 1 118 ? 2.923 -1.481 -12.598 1.00 90.38 118 MET A CA 1
ATOM 940 C C . MET A 1 118 ? 3.953 -1.068 -11.541 1.00 90.38 118 MET A C 1
ATOM 942 O O . MET A 1 118 ? 4.812 -1.881 -11.214 1.00 90.38 118 MET A O 1
ATOM 946 N N . ASP A 1 119 ? 3.851 0.124 -10.943 1.00 92.44 119 ASP A N 1
ATOM 947 C CA . ASP A 1 119 ? 4.723 0.532 -9.836 1.00 92.44 119 ASP A CA 1
ATOM 948 C C . ASP A 1 119 ? 4.519 -0.349 -8.607 1.00 92.44 119 ASP A C 1
ATOM 950 O O . ASP A 1 119 ? 5.498 -0.786 -8.001 1.00 92.44 119 ASP A O 1
ATOM 954 N N . PHE A 1 120 ? 3.265 -0.641 -8.249 1.00 95.19 120 PHE A N 1
ATOM 955 C CA . PHE A 1 120 ? 2.956 -1.544 -7.138 1.00 95.19 120 PHE A CA 1
ATOM 956 C C . PHE A 1 120 ? 3.487 -2.949 -7.414 1.00 95.19 120 PHE A C 1
ATOM 958 O O . PHE A 1 120 ? 4.220 -3.501 -6.595 1.00 95.19 120 PHE A O 1
ATOM 965 N N . THR A 1 121 ? 3.203 -3.493 -8.599 1.00 93.25 121 THR A N 1
ATOM 966 C CA . THR A 1 121 ? 3.6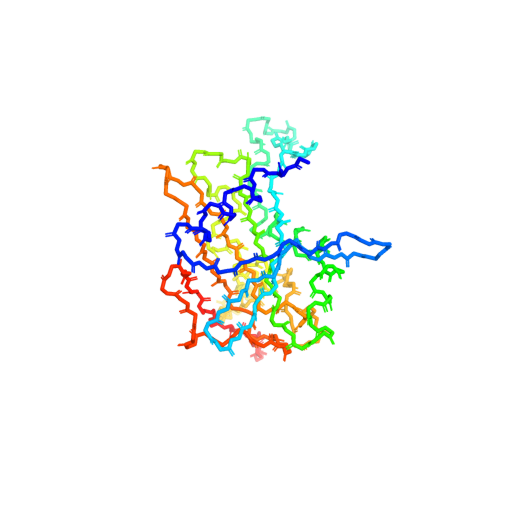53 -4.837 -8.990 1.00 93.25 121 THR A CA 1
ATOM 967 C C . THR A 1 121 ? 5.181 -4.938 -9.004 1.00 93.25 121 THR A C 1
ATOM 969 O O . THR A 1 121 ? 5.747 -5.840 -8.385 1.00 93.25 121 THR A O 1
ATOM 972 N N . ALA A 1 122 ? 5.867 -3.980 -9.635 1.00 92.38 122 ALA A N 1
ATOM 973 C CA . ALA A 1 122 ? 7.325 -3.948 -9.707 1.00 92.38 122 ALA A CA 1
ATOM 974 C C . ALA A 1 122 ? 7.972 -3.731 -8.332 1.00 92.38 122 ALA A C 1
ATOM 976 O O . ALA A 1 122 ? 9.009 -4.321 -8.043 1.00 92.38 122 ALA A O 1
ATOM 977 N N . ALA A 1 123 ? 7.369 -2.923 -7.457 1.00 94.62 123 ALA A N 1
ATOM 978 C CA . ALA A 1 123 ? 7.861 -2.735 -6.097 1.00 94.62 123 ALA A CA 1
ATOM 979 C C . ALA A 1 123 ? 7.707 -3.997 -5.245 1.00 94.62 123 ALA A C 1
ATOM 981 O O . ALA A 1 123 ? 8.623 -4.374 -4.512 1.00 94.62 123 ALA A O 1
ATOM 982 N N . MET A 1 124 ? 6.546 -4.645 -5.327 1.00 95.62 124 MET A N 1
ATOM 983 C CA . MET A 1 124 ? 6.244 -5.832 -4.538 1.00 95.62 124 MET A CA 1
ATOM 984 C C . MET A 1 124 ? 7.095 -7.014 -4.992 1.00 95.62 124 MET A C 1
ATOM 986 O O . MET A 1 124 ? 7.777 -7.616 -4.163 1.00 95.62 124 MET A O 1
ATOM 990 N N . TYR A 1 125 ? 7.127 -7.292 -6.294 1.00 93.25 125 TYR A N 1
ATOM 991 C CA . TYR A 1 125 ? 7.666 -8.546 -6.822 1.00 93.25 125 TYR A CA 1
ATOM 992 C C . TYR A 1 125 ? 8.905 -8.409 -7.687 1.00 93.25 125 TYR A C 1
ATOM 994 O O . TYR A 1 125 ? 9.572 -9.410 -7.924 1.00 93.25 125 TYR A O 1
ATOM 1002 N N . GLY A 1 126 ? 9.282 -7.191 -8.064 1.00 90.75 126 GLY A N 1
ATOM 1003 C CA . GLY A 1 126 ? 10.408 -6.914 -8.948 1.00 90.75 126 GLY A CA 1
ATOM 1004 C C . GLY A 1 126 ? 9.952 -6.592 -10.367 1.00 90.75 126 GLY A C 1
ATOM 1005 O O . GLY A 1 126 ? 8.871 -6.994 -10.809 1.00 90.75 126 GLY A O 1
ATOM 1006 N N . ALA A 1 127 ? 10.787 -5.844 -11.087 1.00 85.50 127 ALA A N 1
ATOM 1007 C CA . ALA A 1 127 ? 10.492 -5.422 -12.454 1.00 85.50 127 ALA A CA 1
ATOM 1008 C C . ALA A 1 127 ? 10.386 -6.623 -13.407 1.00 85.50 127 ALA A C 1
ATOM 1010 O O . ALA A 1 127 ? 11.185 -7.561 -13.319 1.00 85.50 127 ALA A O 1
ATOM 1011 N N . TYR A 1 128 ? 9.438 -6.568 -14.346 1.00 81.75 128 TYR A N 1
ATOM 1012 C CA . TYR A 1 128 ? 9.364 -7.534 -15.441 1.00 81.75 128 TYR A CA 1
ATOM 1013 C C . TYR A 1 128 ? 10.672 -7.516 -16.232 1.00 81.75 128 TYR A C 1
ATOM 1015 O O . TYR A 1 128 ? 11.091 -6.477 -16.741 1.00 81.75 128 TYR A O 1
ATOM 1023 N N . THR A 1 129 ? 11.338 -8.664 -16.277 1.00 80.19 129 THR A N 1
ATOM 1024 C CA . THR A 1 129 ? 12.686 -8.824 -16.814 1.00 80.19 129 THR A CA 1
ATOM 1025 C C . THR A 1 129 ? 12.698 -9.952 -17.838 1.00 80.19 129 THR A C 1
ATOM 1027 O O . THR A 1 129 ? 12.063 -10.985 -17.639 1.00 80.19 129 THR A O 1
ATOM 1030 N N . ILE A 1 130 ? 13.458 -9.744 -18.913 1.00 82.62 130 ILE A N 1
ATOM 1031 C CA . ILE A 1 130 ? 13.894 -10.783 -19.846 1.00 82.62 130 ILE A CA 1
ATOM 1032 C C . ILE A 1 130 ? 15.421 -10.753 -19.873 1.00 82.62 130 ILE A C 1
ATOM 1034 O O . ILE A 1 130 ? 16.024 -9.677 -19.902 1.00 82.62 130 ILE A O 1
ATOM 1038 N N . LEU A 1 131 ? 16.048 -11.925 -19.882 1.00 83.25 131 LEU A N 1
ATOM 1039 C CA . LEU A 1 131 ? 17.466 -12.076 -20.189 1.00 83.25 131 LEU A CA 1
ATOM 1040 C C . LEU A 1 131 ? 17.621 -12.401 -21.673 1.00 83.25 131 LEU A C 1
ATOM 1042 O O . LEU A 1 131 ? 16.894 -13.237 -22.202 1.00 83.25 131 LEU A O 1
ATOM 1046 N N . ILE A 1 132 ? 18.564 -11.736 -22.338 1.00 85.12 132 ILE A N 1
ATOM 1047 C CA . ILE A 1 132 ? 18.895 -11.983 -23.744 1.00 85.12 132 ILE A CA 1
ATOM 1048 C C . ILE A 1 132 ? 20.337 -12.465 -23.793 1.00 85.12 132 ILE A C 1
ATOM 1050 O O . ILE A 1 132 ? 21.252 -11.727 -23.415 1.00 85.12 132 ILE A O 1
ATOM 1054 N N . ASP A 1 133 ? 20.527 -13.687 -24.271 1.00 84.94 133 ASP A N 1
ATOM 1055 C CA . ASP A 1 133 ? 21.846 -14.214 -24.578 1.00 84.94 133 ASP A CA 1
ATOM 1056 C C . ASP A 1 133 ? 22.348 -13.577 -25.881 1.00 84.94 133 ASP A C 1
ATOM 1058 O O . ASP A 1 133 ? 21.663 -13.573 -26.908 1.00 84.94 133 ASP A O 1
ATOM 1062 N N . ARG A 1 134 ? 23.540 -12.979 -25.835 1.00 85.12 134 ARG A N 1
ATOM 1063 C CA . ARG A 1 134 ? 24.110 -12.273 -26.990 1.00 85.12 134 ARG A CA 1
ATOM 1064 C C . ARG A 1 134 ? 24.721 -13.213 -28.028 1.00 85.12 134 ARG A C 1
ATOM 1066 O O . ARG A 1 134 ? 24.785 -12.826 -29.194 1.00 85.12 134 ARG A O 1
ATOM 1073 N N . GLU A 1 135 ? 25.184 -14.389 -27.622 1.00 86.00 135 GLU A N 1
ATOM 1074 C CA . GLU A 1 135 ? 25.848 -15.363 -28.488 1.00 86.00 135 GLU A CA 1
ATOM 1075 C C . GLU A 1 135 ? 24.823 -16.241 -29.206 1.00 86.00 135 GLU A C 1
ATOM 1077 O O . GLU A 1 135 ? 24.842 -16.331 -30.436 1.00 86.00 135 GLU A O 1
ATOM 1082 N N . SER A 1 136 ? 23.875 -16.819 -28.468 1.00 86.69 136 SER A N 1
ATOM 1083 C CA . SER A 1 136 ? 22.822 -17.677 -29.025 1.00 86.69 136 SER A CA 1
ATOM 1084 C C . SER A 1 136 ? 21.637 -16.888 -29.595 1.00 86.69 136 SER A C 1
ATOM 1086 O O . SER A 1 136 ? 20.829 -17.446 -30.339 1.00 86.69 136 SER A O 1
ATOM 1088 N N . LYS A 1 137 ? 21.524 -15.589 -29.269 1.00 84.88 137 LYS A N 1
ATOM 1089 C CA . LYS A 1 137 ? 20.379 -14.717 -29.598 1.00 84.88 137 LYS A CA 1
ATOM 1090 C C . LYS A 1 137 ? 19.040 -15.232 -29.053 1.00 84.88 137 LYS A C 1
ATOM 1092 O O . LYS A 1 137 ? 17.987 -14.879 -29.586 1.00 84.88 137 LYS A O 1
ATOM 1097 N N . THR A 1 138 ? 19.060 -16.051 -28.004 1.00 86.75 138 THR A N 1
ATOM 1098 C CA . THR A 1 138 ? 17.849 -16.551 -27.343 1.00 86.75 138 THR A CA 1
ATOM 1099 C C . THR A 1 138 ? 17.426 -15.639 -26.195 1.00 86.75 138 THR A C 1
ATOM 1101 O O . THR A 1 138 ? 18.262 -15.015 -25.539 1.00 86.75 138 THR A O 1
ATOM 1104 N N . SER A 1 139 ? 16.124 -15.584 -25.923 1.00 82.88 139 SER A N 1
ATOM 1105 C CA . SER A 1 139 ? 15.553 -14.862 -24.785 1.00 82.88 139 SER A CA 1
ATOM 1106 C C . SER A 1 139 ? 14.994 -15.817 -23.735 1.00 82.88 139 SER A C 1
ATOM 1108 O O . SER A 1 139 ? 14.470 -16.875 -24.077 1.00 82.88 139 SER A O 1
ATOM 1110 N N . SER A 1 140 ? 15.048 -15.411 -22.469 1.00 79.38 140 SER A N 1
ATOM 1111 C CA . SER A 1 140 ? 14.286 -16.047 -21.396 1.00 79.38 140 SER A CA 1
ATOM 1112 C C . SER A 1 140 ? 12.782 -15.775 -21.541 1.00 79.38 140 SER A C 1
ATOM 1114 O O . SER A 1 140 ? 12.385 -14.795 -22.174 1.00 79.38 140 SER A O 1
ATOM 1116 N N . ASP A 1 141 ? 11.946 -16.568 -20.873 1.00 81.00 141 ASP A N 1
ATOM 1117 C CA . ASP A 1 141 ? 10.596 -16.146 -20.510 1.00 81.00 141 ASP A CA 1
ATOM 1118 C C . ASP A 1 141 ? 10.640 -14.912 -19.594 1.00 81.00 141 ASP A C 1
ATOM 1120 O O . ASP A 1 141 ? 11.677 -14.564 -19.012 1.00 81.00 141 ASP A O 1
ATOM 1124 N N . TRP A 1 142 ? 9.499 -14.236 -19.470 1.00 78.31 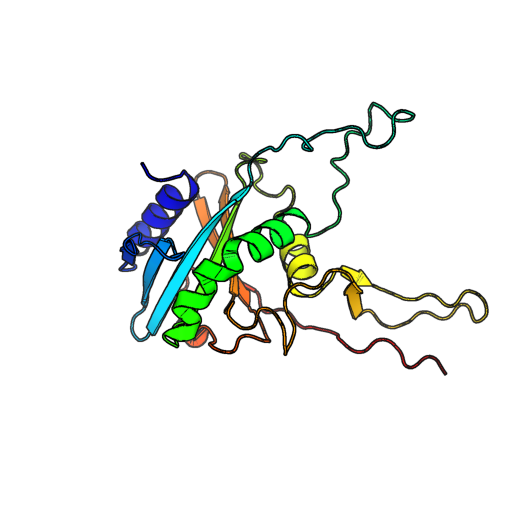142 TRP A N 1
ATOM 1125 C CA . TRP A 1 142 ? 9.345 -13.106 -18.561 1.00 78.31 142 TRP A CA 1
ATOM 1126 C C . TRP A 1 142 ? 9.341 -13.579 -17.104 1.00 78.31 142 TRP A C 1
ATOM 1128 O O . TRP A 1 142 ? 8.590 -14.482 -16.726 1.00 78.31 142 TRP A O 1
ATOM 1138 N N . PHE A 1 143 ? 10.120 -12.908 -16.261 1.00 79.62 143 PHE A N 1
ATOM 1139 C CA . PHE A 1 143 ? 10.137 -13.149 -14.817 1.00 79.62 143 PHE A CA 1
ATOM 1140 C C . PHE A 1 143 ? 10.229 -11.839 -14.034 1.00 79.62 143 PHE A C 1
ATOM 1142 O O . PHE A 1 143 ? 10.597 -10.789 -14.570 1.00 79.62 143 PHE A O 1
ATOM 1149 N N . ASN A 1 144 ? 9.906 -11.886 -12.743 1.00 80.25 144 ASN A N 1
ATOM 1150 C CA . ASN A 1 144 ? 10.077 -10.742 -11.856 1.00 80.25 144 ASN A CA 1
ATOM 1151 C C . ASN A 1 144 ? 11.517 -10.693 -11.313 1.00 80.25 144 ASN A C 1
ATOM 1153 O O . ASN A 1 144 ? 11.946 -11.530 -10.515 1.00 80.25 144 ASN A O 1
ATOM 1157 N N . GLY A 1 145 ? 12.280 -9.707 -11.783 1.00 77.06 145 GLY A N 1
ATOM 1158 C CA . GLY A 1 145 ? 13.719 -9.598 -11.566 1.00 77.06 145 GLY A CA 1
ATOM 1159 C C . GLY A 1 145 ? 14.122 -8.884 -10.271 1.00 77.06 145 GLY A C 1
ATOM 1160 O O . GLY A 1 145 ? 13.782 -9.292 -9.158 1.00 77.06 145 GLY A O 1
ATOM 1161 N N . LYS A 1 146 ? 14.954 -7.847 -10.415 1.00 80.12 146 LYS A N 1
ATOM 1162 C CA . LYS A 1 146 ? 15.583 -7.123 -9.295 1.00 80.12 146 LYS A CA 1
ATOM 1163 C C . LYS A 1 146 ? 14.588 -6.249 -8.519 1.00 80.12 146 LYS A C 1
ATOM 1165 O O . LYS A 1 146 ? 13.463 -6.017 -8.950 1.00 80.12 146 LYS A O 1
ATOM 1170 N N . ASP A 1 147 ? 15.045 -5.769 -7.361 1.00 84.31 147 ASP A N 1
ATOM 1171 C CA . ASP A 1 147 ? 14.368 -4.799 -6.484 1.00 84.31 147 ASP A CA 1
ATOM 1172 C C . ASP A 1 147 ? 13.046 -5.254 -5.846 1.00 84.31 147 ASP A C 1
ATOM 1174 O O . ASP A 1 147 ? 12.302 -4.441 -5.303 1.00 84.31 147 ASP A O 1
ATOM 1178 N N . ARG A 1 148 ? 12.778 -6.562 -5.811 1.00 90.19 148 ARG A N 1
ATOM 1179 C CA . ARG A 1 148 ? 11.590 -7.119 -5.153 1.00 90.19 148 ARG A CA 1
ATOM 1180 C C . ARG A 1 148 ? 11.593 -6.923 -3.634 1.00 90.19 148 ARG A C 1
ATOM 1182 O O . ARG A 1 148 ? 12.532 -7.318 -2.922 1.00 90.19 148 ARG A O 1
ATOM 1189 N N . MET A 1 149 ? 10.515 -6.345 -3.112 1.00 95.12 149 MET A N 1
ATOM 1190 C CA . MET A 1 149 ? 10.376 -6.092 -1.679 1.00 95.12 149 MET A CA 1
ATOM 1191 C C . MET A 1 149 ? 9.742 -7.255 -0.928 1.00 95.12 149 MET A C 1
ATOM 1193 O O . MET A 1 149 ? 10.103 -7.461 0.230 1.00 95.12 149 MET A O 1
ATOM 1197 N N . LEU A 1 150 ? 8.836 -8.005 -1.548 1.00 94.06 150 LEU A N 1
ATOM 1198 C CA . LEU A 1 150 ? 8.079 -9.085 -0.917 1.00 94.06 150 LEU A CA 1
ATOM 1199 C C . LEU A 1 150 ? 8.580 -10.432 -1.445 1.00 94.06 150 LEU A C 1
ATOM 1201 O O . LEU A 1 150 ? 8.688 -10.632 -2.652 1.00 94.06 150 LEU A O 1
ATOM 1205 N N . GLN A 1 151 ? 8.946 -11.332 -0.535 1.00 92.75 151 GLN A N 1
ATOM 1206 C CA . GLN A 1 151 ? 9.477 -12.667 -0.841 1.00 92.75 151 GLN A CA 1
ATOM 1207 C C . GLN A 1 151 ? 9.022 -13.644 0.250 1.00 92.75 151 GLN A C 1
ATOM 1209 O O . GLN A 1 151 ? 8.672 -13.213 1.348 1.00 92.75 151 GLN A O 1
ATOM 1214 N N . GLU A 1 152 ? 9.104 -14.952 0.007 1.00 91.19 152 GLU A N 1
ATOM 1215 C CA . GLU A 1 152 ? 8.716 -15.991 0.981 1.00 91.19 152 GLU A CA 1
ATOM 1216 C C . GLU A 1 152 ? 9.356 -15.817 2.370 1.00 91.19 152 GLU A C 1
ATOM 1218 O O . GLU A 1 152 ? 8.743 -16.110 3.395 1.00 91.19 152 GLU A O 1
ATOM 1223 N N . ASN A 1 153 ? 10.580 -15.288 2.426 1.00 91.50 153 ASN A N 1
ATOM 1224 C CA . ASN A 1 153 ? 11.327 -15.056 3.662 1.00 91.50 153 ASN A CA 1
ATOM 1225 C C . ASN A 1 153 ? 11.487 -13.567 4.033 1.00 91.50 153 ASN A C 1
ATOM 1227 O O . ASN A 1 153 ? 12.130 -13.259 5.038 1.00 91.50 153 ASN A O 1
ATOM 1231 N N . LYS A 1 154 ? 10.908 -12.631 3.267 1.00 93.06 154 LYS A N 1
ATOM 1232 C CA . LYS A 1 154 ? 11.101 -11.181 3.447 1.00 93.06 154 LYS A CA 1
ATOM 1233 C C . LYS A 1 154 ? 9.780 -10.423 3.350 1.00 93.06 154 LYS A C 1
ATOM 1235 O O . LYS A 1 154 ? 9.040 -10.566 2.386 1.00 93.06 154 LYS A O 1
ATOM 1240 N N . ASN A 1 155 ? 9.533 -9.540 4.322 1.00 95.69 155 ASN A N 1
ATOM 1241 C CA . ASN A 1 155 ? 8.351 -8.665 4.363 1.00 95.69 155 ASN A CA 1
ATOM 1242 C C . ASN A 1 155 ? 7.008 -9.422 4.311 1.00 95.69 155 ASN A C 1
ATOM 1244 O O . ASN A 1 155 ? 6.003 -8.908 3.832 1.00 95.69 155 ASN A O 1
ATOM 1248 N N . THR A 1 156 ? 6.963 -10.623 4.884 1.00 96.94 156 THR A N 1
ATOM 1249 C CA . THR A 1 156 ? 5.746 -11.448 4.964 1.00 96.94 156 THR A CA 1
ATOM 1250 C C . THR A 1 156 ? 4.710 -10.942 5.975 1.00 96.94 156 THR A C 1
ATOM 1252 O O . THR A 1 156 ? 3.614 -11.489 6.059 1.00 96.94 156 THR A O 1
ATOM 1255 N N . SER A 1 157 ? 5.035 -9.895 6.742 1.00 97.69 157 SER A N 1
ATOM 1256 C CA . SER A 1 157 ? 4.094 -9.200 7.632 1.00 97.69 157 SER A CA 1
ATOM 1257 C C . SER A 1 157 ? 3.089 -8.319 6.886 1.00 97.69 157 SER A C 1
ATOM 1259 O O . SER A 1 157 ? 2.053 -7.996 7.452 1.00 97.69 157 SER A O 1
ATOM 1261 N N . PHE A 1 158 ? 3.388 -7.920 5.647 1.00 98.38 158 PHE A N 1
ATOM 1262 C CA . PHE A 1 158 ? 2.435 -7.200 4.806 1.00 98.38 158 PHE A CA 1
ATOM 1263 C C . PHE A 1 158 ? 1.433 -8.203 4.247 1.00 98.38 158 PHE A C 1
ATOM 1265 O O . PHE A 1 158 ? 1.836 -9.151 3.576 1.00 98.38 158 PHE A O 1
ATOM 1272 N N . SER A 1 159 ? 0.147 -7.987 4.481 1.00 98.00 159 SER A N 1
ATOM 1273 C CA . SER A 1 159 ? -0.931 -8.761 3.860 1.00 98.00 159 SER A CA 1
ATOM 1274 C C . SER A 1 159 ? -1.265 -8.235 2.468 1.00 98.00 159 SER A C 1
ATOM 1276 O O . SER A 1 159 ? -1.559 -9.008 1.561 1.00 98.00 159 SER A O 1
ATOM 1278 N N . ALA A 1 160 ? -1.179 -6.918 2.290 1.00 98.25 160 ALA A N 1
ATOM 1279 C CA . ALA A 1 160 ? -1.317 -6.244 1.008 1.00 98.25 160 ALA A CA 1
ATOM 1280 C C . ALA A 1 160 ? -0.557 -4.910 1.021 1.00 98.25 160 ALA A C 1
ATOM 1282 O O . ALA A 1 160 ? -0.243 -4.356 2.079 1.00 98.25 160 ALA A O 1
ATOM 1283 N N . VAL A 1 161 ? -0.303 -4.381 -0.170 1.00 98.50 161 VAL A N 1
ATOM 1284 C CA . VAL A 1 161 ? 0.062 -2.976 -0.380 1.00 98.50 161 VAL A CA 1
ATOM 1285 C C . VAL A 1 161 ? -1.045 -2.371 -1.226 1.00 98.50 161 VAL A C 1
ATOM 1287 O O . VAL A 1 161 ? -1.523 -3.026 -2.143 1.00 98.50 161 VAL A O 1
ATOM 1290 N N . GLY A 1 162 ? -1.497 -1.164 -0.928 1.00 97.88 162 GLY A N 1
ATOM 1291 C CA . GLY A 1 162 ? -2.626 -0.569 -1.618 1.00 97.88 162 GLY A CA 1
ATOM 1292 C C . GLY A 1 162 ? -2.436 0.892 -1.974 1.00 97.88 162 GLY A C 1
ATOM 1293 O O . GLY A 1 162 ? -1.558 1.582 -1.460 1.00 97.88 162 GLY A O 1
ATOM 1294 N N . HIS A 1 163 ? -3.281 1.333 -2.892 1.00 97.69 163 HIS A N 1
ATOM 1295 C CA . HIS A 1 163 ? -3.351 2.689 -3.402 1.00 97.69 163 HIS A CA 1
ATOM 1296 C C . HIS A 1 163 ? -4.626 3.341 -2.868 1.00 97.69 163 HIS A C 1
ATOM 1298 O O . HIS A 1 163 ? -5.718 2.831 -3.128 1.00 97.69 163 HIS A O 1
ATOM 1304 N N . LEU A 1 164 ? -4.472 4.437 -2.128 1.00 97.62 164 LEU A N 1
ATOM 1305 C CA . LEU A 1 164 ? -5.545 5.373 -1.812 1.00 97.62 164 LEU A CA 1
ATOM 1306 C C . LEU A 1 164 ? -5.487 6.489 -2.851 1.00 97.62 164 LEU A C 1
ATOM 1308 O O . LEU A 1 164 ? -4.488 7.195 -2.940 1.00 97.62 164 LEU A O 1
ATOM 1312 N N . CYS A 1 165 ? -6.541 6.624 -3.640 1.00 95.38 165 CYS A N 1
ATOM 1313 C CA . CYS A 1 165 ? -6.568 7.508 -4.791 1.00 95.38 165 CYS A CA 1
ATOM 1314 C C . CYS A 1 165 ? -7.811 8.390 -4.722 1.00 95.38 165 CYS A C 1
ATOM 1316 O O . CYS A 1 165 ? -8.915 7.863 -4.620 1.00 95.38 165 CYS A O 1
ATOM 1318 N N . ASP A 1 166 ? -7.630 9.705 -4.797 1.00 93.44 166 ASP A N 1
ATOM 1319 C CA . ASP A 1 166 ? -8.716 10.682 -4.899 1.00 93.44 166 ASP A CA 1
ATOM 1320 C C . ASP A 1 166 ? -8.619 11.375 -6.261 1.00 93.44 166 ASP A C 1
ATOM 1322 O O . ASP A 1 166 ? -7.770 12.247 -6.469 1.00 93.44 166 ASP A O 1
ATOM 1326 N N . ARG A 1 167 ? -9.441 10.925 -7.217 1.00 87.75 167 ARG A N 1
ATOM 1327 C CA . ARG A 1 167 ? -9.515 11.482 -8.577 1.00 87.75 167 ARG A CA 1
ATOM 1328 C C . ARG A 1 167 ? -10.919 11.975 -8.854 1.00 87.75 167 ARG A C 1
ATOM 1330 O O . ARG A 1 167 ? -11.883 11.221 -8.739 1.00 87.75 167 ARG A O 1
ATOM 1337 N N . GLY A 1 168 ? -11.030 13.237 -9.264 1.00 79.88 168 GLY A N 1
ATOM 1338 C CA . GLY A 1 168 ? -12.321 13.834 -9.612 1.00 79.88 168 GLY A CA 1
ATOM 1339 C C . GLY A 1 168 ? -13.337 13.803 -8.464 1.00 79.88 168 GLY A C 1
ATOM 1340 O O . GLY A 1 168 ? -14.529 13.677 -8.726 1.00 79.88 168 GLY A O 1
ATOM 1341 N N . GLY A 1 169 ? -12.871 13.858 -7.209 1.00 81.19 169 GLY A N 1
ATOM 1342 C CA . GLY A 1 169 ? -13.710 13.781 -6.008 1.00 81.19 169 GLY A CA 1
ATOM 1343 C C . GLY A 1 169 ? -14.226 12.378 -5.681 1.00 81.19 169 GLY A C 1
ATOM 1344 O O . GLY A 1 169 ? -15.109 12.237 -4.839 1.00 81.19 169 GLY A O 1
ATOM 1345 N N . THR A 1 170 ? -13.721 11.344 -6.359 1.00 88.94 170 THR A N 1
ATOM 1346 C CA . THR A 1 170 ? -14.017 9.946 -6.037 1.00 88.94 170 THR A CA 1
ATOM 1347 C C . THR A 1 170 ? -12.804 9.310 -5.375 1.00 88.94 170 THR A C 1
ATOM 1349 O O . THR A 1 170 ? -11.787 9.057 -6.029 1.00 88.94 170 THR A O 1
ATOM 1352 N N . THR A 1 171 ? -12.943 8.996 -4.087 1.00 95.88 171 THR A N 1
ATOM 1353 C CA . THR A 1 171 ? -11.944 8.231 -3.343 1.00 95.88 171 THR A CA 1
ATOM 1354 C C . THR A 1 171 ? -12.088 6.744 -3.643 1.00 95.88 171 THR A C 1
ATOM 1356 O O . THR A 1 171 ? -13.164 6.164 -3.510 1.00 95.88 171 THR A O 1
ATOM 1359 N N . THR A 1 172 ? -10.989 6.102 -4.026 1.00 96.88 172 THR A N 1
ATOM 1360 C CA . THR A 1 172 ? -10.920 4.661 -4.272 1.00 96.88 172 THR A CA 1
ATOM 1361 C C . THR A 1 172 ? -9.760 4.043 -3.507 1.00 96.88 172 THR A C 1
ATOM 1363 O O . THR A 1 172 ? -8.690 4.640 -3.373 1.00 96.88 172 THR A O 1
ATOM 1366 N N . VAL A 1 173 ? -9.965 2.814 -3.032 1.00 98.06 173 VAL A N 1
ATOM 1367 C CA . VAL A 1 173 ? -8.921 2.012 -2.390 1.00 98.06 173 VAL A CA 1
ATOM 1368 C C . VAL A 1 173 ? -8.704 0.744 -3.201 1.00 98.06 173 VAL A C 1
ATOM 1370 O O . V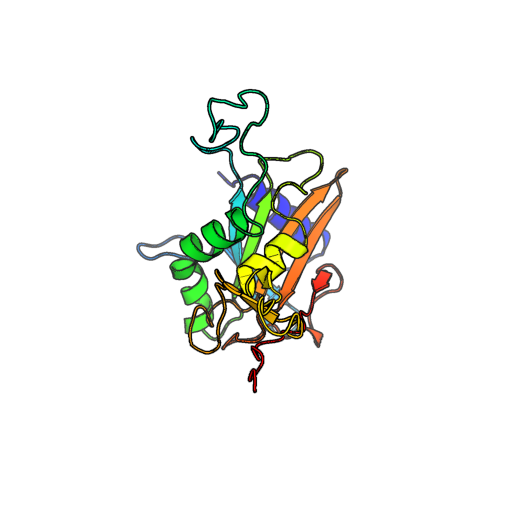AL A 1 173 ? -9.622 -0.055 -3.375 1.00 98.06 173 VAL A O 1
ATOM 1373 N N . THR A 1 174 ? -7.485 0.551 -3.703 1.00 98.12 174 THR A N 1
ATOM 1374 C CA . THR A 1 174 ? -7.092 -0.660 -4.438 1.00 98.12 174 THR A CA 1
ATOM 1375 C C . THR A 1 174 ? -6.026 -1.418 -3.671 1.00 98.12 174 THR A C 1
ATOM 1377 O O . THR A 1 174 ? -4.964 -0.867 -3.410 1.00 98.12 174 THR A O 1
ATOM 1380 N N . LEU A 1 175 ? -6.282 -2.680 -3.337 1.00 98.31 175 LEU A N 1
ATOM 1381 C CA . LEU A 1 175 ? -5.364 -3.558 -2.619 1.00 98.31 175 LEU A CA 1
ATOM 1382 C C . LEU A 1 175 ? -4.679 -4.520 -3.590 1.00 98.31 175 LEU A C 1
ATOM 1384 O O . LEU A 1 175 ? -5.347 -5.259 -4.310 1.00 98.31 175 LEU A O 1
ATOM 1388 N N . TYR A 1 176 ? -3.352 -4.544 -3.571 1.00 97.75 176 TYR A N 1
ATOM 1389 C CA . TYR A 1 176 ? -2.524 -5.521 -4.268 1.00 97.75 176 TYR A CA 1
ATOM 1390 C C . TYR A 1 176 ? -2.140 -6.619 -3.274 1.00 97.75 176 TYR A C 1
ATOM 1392 O O . TYR A 1 176 ? -1.503 -6.350 -2.249 1.00 97.75 176 TYR A O 1
ATOM 1400 N N . GLU A 1 177 ? -2.575 -7.849 -3.543 1.00 97.19 177 GLU A N 1
ATOM 1401 C CA . GLU A 1 177 ? -2.340 -8.994 -2.657 1.00 97.19 177 GLU A CA 1
ATOM 1402 C C . GLU A 1 177 ? -0.845 -9.271 -2.495 1.00 97.19 177 GLU A C 1
ATOM 1404 O O . GLU A 1 177 ? -0.127 -9.364 -3.487 1.00 97.19 177 GLU A O 1
ATOM 1409 N N . ASN A 1 178 ? -0.385 -9.465 -1.251 1.00 96.75 178 ASN A N 1
ATOM 1410 C CA . ASN A 1 178 ? 0.909 -10.091 -1.019 1.00 96.75 178 ASN A CA 1
ATOM 1411 C C . ASN A 1 178 ? 0.762 -11.621 -0.964 1.00 96.75 178 ASN A C 1
ATOM 1413 O O . ASN A 1 178 ? 0.417 -12.184 0.075 1.00 96.75 178 ASN A O 1
ATOM 1417 N N . VAL A 1 179 ? 1.111 -12.311 -2.050 1.00 94.62 179 VAL A N 1
ATOM 1418 C CA . VAL A 1 179 ? 1.072 -13.783 -2.139 1.00 94.62 179 VAL A CA 1
ATOM 1419 C C . VAL A 1 179 ? 1.893 -14.495 -1.051 1.00 94.62 179 VAL A C 1
ATOM 1421 O O . VAL A 1 179 ? 1.522 -15.594 -0.635 1.00 94.62 179 VAL A O 1
ATOM 1424 N N . PHE A 1 180 ? 2.948 -13.848 -0.537 1.00 95.25 180 PHE A N 1
ATOM 1425 C CA . PHE A 1 180 ? 3.843 -14.368 0.505 1.00 95.25 180 PHE A CA 1
ATOM 1426 C C . PHE A 1 180 ? 3.433 -13.965 1.933 1.00 95.25 180 PHE A C 1
ATOM 1428 O O . PHE A 1 180 ? 4.199 -14.158 2.880 1.00 95.25 180 PHE A O 1
ATOM 1435 N N . ALA A 1 181 ? 2.262 -13.351 2.115 1.00 96.69 181 ALA A N 1
ATOM 1436 C CA . ALA A 1 181 ? 1.810 -12.907 3.427 1.00 96.69 181 ALA A CA 1
ATOM 1437 C C . ALA A 1 181 ? 1.623 -14.081 4.400 1.00 96.69 181 ALA A C 1
ATOM 1439 O O . ALA A 1 181 ? 0.941 -15.058 4.089 1.00 96.69 181 ALA A O 1
ATOM 1440 N N . LYS A 1 182 ? 2.168 -13.945 5.616 1.00 96.81 182 LYS A N 1
ATOM 1441 C CA . LYS A 1 182 ? 1.942 -14.892 6.724 1.00 96.81 182 LYS A CA 1
ATOM 1442 C C . LYS A 1 182 ? 0.509 -14.836 7.242 1.00 96.81 182 LYS A C 1
ATOM 1444 O O . LYS A 1 182 ? -0.061 -15.864 7.582 1.00 96.81 182 LYS A O 1
ATOM 1449 N N . VAL A 1 183 ? -0.053 -13.632 7.309 1.00 97.25 183 VAL A N 1
ATOM 1450 C CA . VAL A 1 183 ? -1.443 -13.387 7.695 1.00 97.25 183 VAL A CA 1
ATOM 1451 C C . VAL A 1 183 ? -2.132 -12.783 6.480 1.00 97.25 183 VAL A C 1
ATOM 1453 O O . VAL A 1 183 ? -1.769 -11.687 6.059 1.00 97.25 183 VAL A O 1
ATOM 1456 N N . LYS A 1 184 ? -3.069 -13.506 5.863 1.00 95.88 184 LYS A N 1
ATOM 1457 C CA . LYS A 1 184 ? -3.736 -13.072 4.627 1.00 95.88 184 LYS A CA 1
ATOM 1458 C C . LYS A 1 184 ? -5.025 -12.322 4.932 1.00 95.88 184 LYS A C 1
ATOM 1460 O O . LYS A 1 184 ? -5.747 -12.687 5.854 1.00 95.88 184 LYS A O 1
ATOM 1465 N N . VAL A 1 185 ? -5.340 -11.318 4.115 1.00 95.25 185 VAL A N 1
ATOM 1466 C CA . VAL A 1 185 ? -6.689 -10.742 4.101 1.00 95.25 185 VAL A CA 1
ATOM 1467 C C . VAL A 1 185 ? -7.666 -11.823 3.633 1.00 95.25 185 VAL A C 1
ATOM 1469 O O . VAL A 1 185 ? -7.405 -12.525 2.654 1.00 95.25 185 VAL A O 1
ATOM 1472 N N . LEU A 1 186 ? -8.807 -11.951 4.308 1.00 93.88 186 LEU A N 1
ATOM 1473 C CA . LEU A 1 186 ? -9.896 -12.821 3.866 1.00 93.88 186 LEU A CA 1
ATOM 1474 C C . LEU A 1 186 ? -10.639 -12.161 2.699 1.00 93.88 186 LEU A C 1
ATOM 1476 O O . LEU A 1 186 ? -11.715 -11.600 2.863 1.00 93.88 186 LEU A O 1
ATOM 1480 N N . TYR A 1 187 ? -10.057 -12.224 1.500 1.00 91.50 187 TYR A N 1
ATOM 1481 C CA . TYR A 1 187 ? -10.560 -11.506 0.321 1.00 91.50 187 TYR A CA 1
ATOM 1482 C C . TYR A 1 187 ? -12.008 -11.840 -0.062 1.00 91.50 187 TYR A C 1
ATOM 1484 O O . TYR A 1 187 ? -12.686 -10.998 -0.635 1.00 91.50 187 TYR A O 1
ATOM 1492 N N . ALA A 1 188 ? -12.500 -13.038 0.269 1.00 90.12 188 ALA A N 1
ATOM 1493 C CA . ALA A 1 188 ? -13.897 -13.418 0.041 1.00 90.12 188 ALA A CA 1
ATOM 1494 C C . ALA A 1 188 ? -14.899 -12.639 0.918 1.00 90.12 188 ALA A C 1
ATOM 1496 O O . ALA A 1 188 ? -16.086 -12.616 0.612 1.00 90.12 188 ALA A O 1
ATOM 1497 N N . GLN A 1 189 ? -14.427 -12.029 2.007 1.00 89.44 189 GLN A N 1
ATOM 1498 C CA . GLN A 1 189 ? -15.215 -11.233 2.953 1.00 89.44 189 GLN A CA 1
ATOM 1499 C C . GLN A 1 189 ? -14.924 -9.731 2.822 1.00 89.44 189 GLN A C 1
ATOM 1501 O O . GLN A 1 189 ? -15.430 -8.932 3.609 1.00 89.44 189 GLN A O 1
ATOM 1506 N N . LEU A 1 190 ? -14.085 -9.338 1.857 1.00 92.69 190 LEU A N 1
ATOM 1507 C CA . LEU A 1 190 ? -13.725 -7.945 1.656 1.00 92.69 190 LEU A CA 1
ATOM 1508 C C . LEU A 1 190 ? -14.929 -7.185 1.065 1.00 92.69 190 LEU A C 1
ATOM 1510 O O . LEU A 1 190 ? -15.479 -7.627 0.053 1.00 92.69 190 LEU A O 1
ATOM 1514 N N . PRO A 1 191 ? -15.350 -6.056 1.663 1.00 93.75 191 PRO A N 1
ATOM 1515 C CA . PRO A 1 191 ? -16.451 -5.263 1.134 1.00 93.75 191 PRO A CA 1
ATOM 1516 C C . PRO A 1 191 ? -16.189 -4.796 -0.308 1.00 93.75 191 PRO A C 1
ATOM 1518 O O . PRO A 1 191 ? -15.050 -4.442 -0.625 1.00 93.75 191 PRO A O 1
ATOM 1521 N N . PRO A 1 192 ? -17.226 -4.696 -1.165 1.00 94.62 192 PRO A N 1
ATOM 1522 C CA . PRO A 1 192 ? -17.070 -4.299 -2.569 1.00 94.62 192 PRO A CA 1
ATOM 1523 C C . PRO A 1 192 ? -16.465 -2.908 -2.799 1.00 94.62 192 PRO A C 1
ATOM 1525 O O . PRO A 1 192 ? -16.047 -2.610 -3.913 1.00 94.62 192 PRO A O 1
ATOM 1528 N N . CYS A 1 193 ? -16.428 -2.044 -1.778 1.00 95.62 193 CYS A N 1
ATOM 1529 C CA . CYS A 1 193 ? -15.793 -0.730 -1.874 1.00 95.62 193 CYS A CA 1
ATOM 1530 C C . CYS A 1 193 ? -14.263 -0.811 -2.008 1.00 95.62 193 CYS A C 1
ATOM 1532 O O . CYS A 1 193 ? -13.643 0.136 -2.488 1.00 95.62 193 CYS A O 1
ATOM 1534 N N . PHE A 1 194 ? -13.643 -1.930 -1.620 1.00 97.06 194 PHE A N 1
ATOM 1535 C CA . PHE A 1 194 ? -12.224 -2.171 -1.857 1.00 97.06 194 PHE A CA 1
ATOM 1536 C C . PHE A 1 194 ? -12.021 -2.900 -3.186 1.00 97.06 194 PHE A C 1
ATOM 1538 O O . PHE A 1 194 ? -12.468 -4.032 -3.373 1.00 97.06 194 PHE A O 1
ATOM 1545 N N . ASN A 1 195 ? -11.253 -2.294 -4.086 1.00 97.25 195 ASN A N 1
ATOM 1546 C CA . ASN A 1 195 ? -10.794 -2.971 -5.291 1.00 97.25 195 ASN A CA 1
ATOM 1547 C C . ASN A 1 195 ? -9.670 -3.951 -4.941 1.00 97.25 195 ASN A C 1
ATOM 1549 O O . ASN A 1 195 ? -8.770 -3.621 -4.168 1.00 97.25 195 ASN A O 1
ATOM 1553 N N . LEU A 1 196 ? -9.675 -5.136 -5.552 1.00 96.25 196 LEU A N 1
ATOM 1554 C CA . LEU A 1 196 ? -8.643 -6.154 -5.352 1.00 96.25 196 LEU A CA 1
ATOM 1555 C C . LEU A 1 196 ? -7.878 -6.426 -6.648 1.00 96.25 196 LEU A C 1
ATOM 1557 O O . LEU A 1 196 ? -8.466 -6.695 -7.694 1.00 96.25 196 LEU A O 1
ATOM 1561 N N . ARG A 1 197 ? -6.549 -6.423 -6.557 1.00 95.50 197 ARG A N 1
ATOM 1562 C CA . ARG A 1 197 ? -5.623 -6.857 -7.602 1.00 95.50 197 ARG A CA 1
ATOM 1563 C C . ARG A 1 197 ? -4.840 -8.062 -7.094 1.00 95.50 197 ARG A C 1
ATOM 1565 O O . ARG A 1 197 ? -4.003 -7.939 -6.201 1.00 95.50 197 ARG A O 1
ATOM 1572 N N . ARG A 1 198 ? -5.120 -9.228 -7.674 1.00 91.75 198 ARG A N 1
ATOM 1573 C CA . ARG A 1 198 ? -4.278 -10.416 -7.507 1.00 91.75 198 ARG A CA 1
ATOM 1574 C C . ARG A 1 198 ? -3.164 -10.370 -8.538 1.00 91.75 198 ARG A C 1
ATOM 1576 O O . ARG A 1 198 ? -3.405 -9.964 -9.673 1.00 91.75 198 ARG A O 1
ATOM 1583 N N . ILE A 1 199 ? -1.961 -10.728 -8.115 1.00 84.19 199 ILE A N 1
ATOM 1584 C CA . ILE A 1 199 ? -0.774 -10.693 -8.962 1.00 84.19 199 ILE A CA 1
ATOM 1585 C C . ILE A 1 199 ? -0.287 -12.124 -9.137 1.00 84.19 199 ILE A C 1
ATOM 1587 O O . ILE A 1 199 ? 0.055 -12.786 -8.157 1.00 84.19 199 ILE A O 1
ATOM 1591 N N . ASP A 1 200 ? -0.226 -12.564 -10.388 1.00 77.75 200 ASP A N 1
ATOM 1592 C CA . ASP A 1 200 ? 0.445 -13.802 -10.757 1.00 77.75 200 ASP A CA 1
ATOM 1593 C C . ASP A 1 200 ? 1.950 -13.530 -10.843 1.00 77.75 200 ASP A C 1
ATOM 1595 O O . ASP A 1 200 ? 2.393 -12.637 -11.567 1.00 77.75 200 ASP A O 1
ATOM 1599 N N . ILE A 1 201 ? 2.737 -14.268 -10.060 1.00 77.38 201 ILE A N 1
ATOM 1600 C CA . ILE A 1 201 ? 4.192 -14.103 -9.993 1.00 77.38 201 ILE A CA 1
ATOM 1601 C C . ILE A 1 201 ? 4.900 -15.194 -10.796 1.00 77.38 201 ILE A C 1
ATOM 1603 O O . ILE A 1 201 ? 4.595 -16.377 -10.657 1.00 77.38 201 ILE A O 1
ATOM 1607 N N . SER A 1 202 ? 5.892 -14.796 -11.592 1.00 73.81 202 SER A N 1
ATOM 1608 C CA . SER A 1 202 ? 6.814 -15.714 -12.266 1.00 73.81 202 SER A CA 1
ATOM 1609 C C . SER A 1 202 ? 8.197 -15.564 -11.638 1.00 73.81 202 SER A C 1
ATOM 1611 O O . SER A 1 202 ? 8.850 -14.525 -11.783 1.00 73.81 202 SER A O 1
ATOM 1613 N N . THR A 1 203 ? 8.624 -16.572 -10.875 1.00 64.56 203 THR A N 1
ATOM 1614 C CA . THR A 1 203 ? 9.885 -16.555 -10.110 1.00 64.56 203 THR A CA 1
ATOM 1615 C C . THR A 1 203 ? 10.987 -17.415 -10.710 1.00 64.56 203 THR A C 1
ATOM 1617 O O . THR A 1 203 ? 12.107 -17.357 -10.207 1.00 64.56 203 THR A O 1
ATOM 1620 N N . ALA A 1 204 ? 10.706 -18.189 -11.760 1.00 59.03 204 ALA A N 1
ATOM 1621 C CA . ALA A 1 204 ? 11.704 -19.013 -12.426 1.00 59.03 204 ALA A CA 1
ATOM 1622 C C . ALA A 1 204 ? 12.511 -18.152 -13.417 1.00 59.03 204 ALA A C 1
ATOM 1624 O O . ALA A 1 204 ? 11.967 -17.764 -14.453 1.00 59.03 204 ALA A O 1
ATOM 1625 N N . PRO A 1 205 ? 13.786 -17.812 -13.142 1.00 53.94 205 PRO A N 1
ATOM 1626 C CA . PRO A 1 205 ? 14.687 -17.458 -14.229 1.00 53.94 205 PRO A CA 1
ATOM 1627 C C . PRO A 1 205 ? 14.879 -18.701 -15.106 1.00 53.94 205 PRO A C 1
ATOM 1629 O O . PRO A 1 205 ? 14.790 -19.822 -14.608 1.00 53.94 205 PRO A O 1
ATOM 1632 N N . LEU A 1 206 ? 15.137 -18.517 -16.402 1.00 42.34 206 LEU A N 1
ATOM 1633 C CA . LEU A 1 206 ? 15.467 -19.651 -17.260 1.00 42.34 206 LEU A CA 1
ATOM 1634 C C . LEU A 1 206 ? 16.656 -20.431 -16.685 1.00 42.34 206 LEU A C 1
ATOM 1636 O O . LEU A 1 206 ? 17.708 -19.837 -16.432 1.00 42.34 206 LEU A O 1
ATOM 1640 N N . ASP A 1 207 ? 16.511 -21.751 -16.594 1.00 47.62 207 ASP A N 1
ATOM 1641 C CA . ASP A 1 207 ? 17.638 -22.656 -16.789 1.00 47.62 207 ASP A CA 1
ATOM 1642 C C . ASP A 1 207 ? 18.044 -22.511 -18.263 1.00 47.62 207 ASP A C 1
ATOM 1644 O O . ASP A 1 207 ? 17.418 -23.077 -19.161 1.00 47.62 207 ASP A O 1
ATOM 1648 N N . LEU A 1 208 ? 19.021 -21.642 -18.532 1.00 42.56 208 LEU A N 1
ATOM 1649 C CA . LEU A 1 208 ? 19.647 -21.577 -19.849 1.00 42.56 208 LEU A CA 1
ATOM 1650 C C . LEU A 1 208 ? 20.466 -22.872 -20.029 1.00 42.56 208 LEU A C 1
ATOM 1652 O O . LEU A 1 208 ? 21.235 -23.196 -19.120 1.00 42.56 208 LEU A O 1
ATOM 1656 N N . PRO A 1 209 ? 20.272 -23.630 -21.125 1.00 47.41 209 PRO A N 1
ATOM 1657 C CA . PRO A 1 209 ? 21.056 -24.832 -21.407 1.00 47.41 209 PRO A CA 1
ATOM 1658 C C . PRO A 1 209 ? 22.548 -24.540 -21.599 1.00 47.41 209 PRO A C 1
ATOM 1660 O O . PRO A 1 209 ? 22.886 -23.425 -22.059 1.00 47.41 209 PRO A O 1
#

Foldseek 3Di:
DDDPQRVLVVVLCVVVVWDKDADDDDPFAAAGIWTDFPPAIETEHEDEDDDDPQAQPDPDPVCNVPRPLVDDQLPVVLVQLVVCLRRLVVCVVVLHAYEYEYEYPVCQAPSPSNPPPRSQVCQAQNHFDKDADPPVRDIWDTAHDPNHQADLPHSLSHQWYWYFYQYPNDTAIETEGRPNHPRHDPVVRDDPRYHYDYDDHHHDTDPDD

Solvent-accessible surface area (backbone atoms only — not comparable to full-atom values): 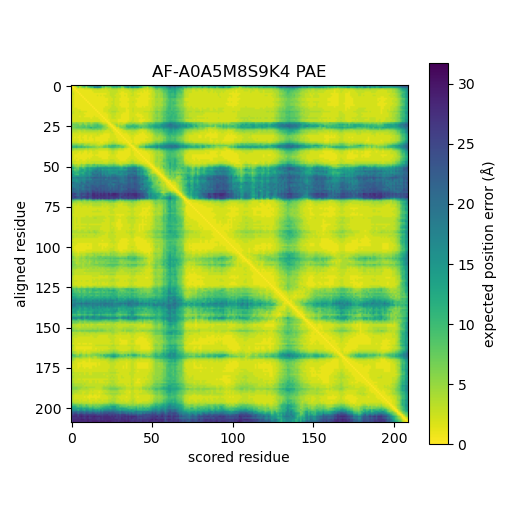11777 Å² total; per-residue (Å²): 134,80,54,72,61,52,51,54,47,52,51,48,32,55,77,67,72,43,53,68,46,77,47,77,83,62,101,54,68,57,36,49,32,39,35,50,50,99,89,49,57,41,30,35,33,78,44,72,43,66,83,54,97,64,61,62,39,53,81,45,82,92,41,70,87,50,38,45,70,84,63,66,77,8,50,64,46,38,51,52,55,64,75,39,48,65,20,33,40,47,30,37,75,72,68,32,18,10,32,43,34,39,23,50,61,69,30,66,70,76,48,39,84,66,59,36,75,63,14,52,47,18,15,39,48,9,39,85,35,69,53,70,44,84,88,83,69,46,68,44,70,73,19,40,48,65,77,47,56,49,38,84,90,34,64,26,38,36,15,26,46,28,42,42,42,63,48,95,88,46,75,45,41,40,36,34,56,37,91,45,25,77,33,62,64,66,67,95,70,55,60,86,77,52,43,79,42,83,74,89,83,43,80,68,72,68,86,73,130

Mean predicted aligned error: 6.66 Å

Nearest PDB structures (foldseek):
  2wcw-assembly1_B  TM=6.204E-01  e=3.731E-02  Archaeoglobus fulgidus
  1ipi-assembly1_A  TM=6.241E-01  e=8.744E-02  Pyrococcus furiosus
  1zp7-assembly1_A  TM=5.019E-01  e=4.214E-02  Bacillus subtilis
  1ob8-assembly2_B  TM=5.967E-01  e=6.126E-01  Saccharolobus solfataricus
  2fok-assembly1_A  TM=3.782E-01  e=8.744E-02  Planomicrobium okeanokoites

Sequence (209 aa):
MNTKSESLFEDFLAAHNLPFEKICEDSTPRPDYRVSLSSSEIIFELKELSEDENFGVVKDPAYPHIKSSSRTMGEHVRRRIESSKKQIQYGAKLGVPSVLLIYNNIDPVFQDFGTEAMDFTAAMYGAYTILIDRESKTSSDWFNGKDRMLQENKNTSFSAVGHLCDRGGTTTVTLYENVFAKVKVLYAQLPPCFNLRRIDISTAPLDLP